Protein AF-A0A1H7RPN3-F1 (afdb_monomer_lite)

Structure (mmCIF, N/CA/C/O backbone):
data_AF-A0A1H7RPN3-F1
#
_entry.id   AF-A0A1H7RPN3-F1
#
loop_
_atom_site.group_PDB
_atom_site.id
_atom_site.type_symbol
_atom_site.label_atom_id
_atom_site.label_alt_id
_atom_site.label_comp_id
_atom_site.label_asym_id
_atom_site.label_entity_id
_atom_site.label_seq_id
_atom_site.pdbx_PDB_ins_code
_atom_site.Cartn_x
_atom_site.Cartn_y
_atom_site.Cartn_z
_atom_site.occupancy
_atom_site.B_iso_or_equiv
_atom_site.auth_seq_id
_atom_site.auth_comp_id
_atom_site.auth_asym_id
_atom_site.auth_atom_id
_atom_site.pdbx_PDB_model_num
ATOM 1 N N . MET A 1 1 ? 6.821 31.901 5.577 1.00 70.81 1 MET A N 1
ATOM 2 C CA . MET A 1 1 ? 6.496 30.656 6.306 1.00 70.81 1 MET A CA 1
ATOM 3 C C . MET A 1 1 ? 5.691 29.674 5.452 1.00 70.81 1 MET A C 1
ATOM 5 O O . MET A 1 1 ? 6.223 28.618 5.154 1.00 70.81 1 MET A O 1
ATOM 9 N N . ILE A 1 2 ? 4.483 30.016 4.977 1.00 81.56 2 ILE A N 1
ATOM 10 C CA . ILE A 1 2 ? 3.642 29.114 4.149 1.00 81.56 2 ILE A CA 1
ATOM 11 C C . ILE A 1 2 ? 4.362 28.635 2.877 1.00 81.56 2 ILE A C 1
ATOM 13 O O . ILE A 1 2 ? 4.420 27.440 2.615 1.00 81.56 2 ILE A O 1
ATOM 17 N N . ARG A 1 3 ? 4.991 29.551 2.131 1.00 78.88 3 ARG A N 1
ATOM 18 C CA . ARG A 1 3 ? 5.760 29.217 0.919 1.00 78.88 3 ARG A CA 1
ATOM 19 C C . ARG A 1 3 ? 6.898 28.225 1.188 1.00 78.88 3 ARG A C 1
ATOM 21 O O . ARG A 1 3 ? 7.050 27.267 0.451 1.00 78.88 3 ARG A O 1
ATOM 28 N N . THR A 1 4 ? 7.630 28.414 2.286 1.00 81.00 4 THR A N 1
ATOM 29 C CA . THR A 1 4 ? 8.713 27.517 2.721 1.00 81.00 4 THR A CA 1
ATOM 30 C C . THR A 1 4 ? 8.194 26.119 3.057 1.00 81.00 4 THR A C 1
ATOM 32 O O . THR A 1 4 ? 8.844 25.137 2.729 1.00 81.00 4 THR A O 1
ATOM 35 N N . ILE A 1 5 ? 7.016 26.023 3.681 1.00 80.88 5 ILE A N 1
ATOM 36 C CA . ILE A 1 5 ? 6.370 24.738 3.984 1.00 80.88 5 ILE A CA 1
ATOM 37 C C . ILE A 1 5 ? 5.941 24.037 2.691 1.00 80.88 5 ILE A C 1
ATOM 39 O O . ILE A 1 5 ? 6.189 22.846 2.543 1.00 80.88 5 ILE A O 1
ATOM 43 N N . ILE A 1 6 ? 5.342 24.765 1.745 1.00 83.38 6 ILE A N 1
ATOM 44 C CA . ILE A 1 6 ? 4.948 24.215 0.439 1.00 83.38 6 ILE A CA 1
ATOM 45 C C . ILE A 1 6 ? 6.180 23.732 -0.337 1.00 83.38 6 ILE A C 1
ATOM 47 O O . ILE A 1 6 ? 6.173 22.616 -0.849 1.00 83.38 6 ILE A O 1
ATOM 51 N N . ASP A 1 7 ? 7.254 24.526 -0.370 1.00 81.75 7 ASP A N 1
ATOM 52 C CA . ASP A 1 7 ? 8.511 24.146 -1.023 1.00 81.75 7 ASP A CA 1
ATOM 53 C C . ASP A 1 7 ? 9.141 22.904 -0.370 1.00 81.75 7 ASP A C 1
ATOM 55 O O . ASP A 1 7 ? 9.644 22.026 -1.070 1.00 81.75 7 ASP A O 1
ATOM 59 N N . LEU A 1 8 ? 9.060 22.786 0.960 1.00 81.44 8 LEU A N 1
ATOM 60 C CA . LEU A 1 8 ? 9.544 21.623 1.704 1.00 81.44 8 LEU A CA 1
ATOM 61 C C . LEU A 1 8 ? 8.707 20.364 1.426 1.00 81.44 8 LEU A C 1
ATOM 63 O O . LEU A 1 8 ? 9.262 19.284 1.238 1.00 81.44 8 LEU A O 1
ATOM 67 N N . ILE A 1 9 ? 7.377 20.490 1.367 1.00 82.19 9 ILE A N 1
ATOM 68 C CA . ILE A 1 9 ? 6.481 19.386 0.992 1.00 82.19 9 ILE A CA 1
ATOM 69 C C . ILE A 1 9 ? 6.770 18.940 -0.444 1.00 82.19 9 ILE A C 1
ATOM 71 O O . ILE A 1 9 ? 6.862 17.741 -0.695 1.00 82.19 9 ILE A O 1
ATOM 75 N N . GLY A 1 10 ? 6.958 19.890 -1.366 1.00 80.56 10 GLY A N 1
ATOM 76 C CA . GLY A 1 10 ? 7.322 19.608 -2.754 1.00 80.56 10 GLY A CA 1
ATOM 77 C C . GLY A 1 10 ? 8.627 18.819 -2.860 1.00 80.56 10 GLY A C 1
ATOM 78 O O . GLY A 1 10 ? 8.669 17.805 -3.550 1.00 80.56 10 GLY A O 1
ATOM 79 N N . PHE A 1 11 ? 9.650 19.219 -2.102 1.00 82.19 11 PHE A N 1
ATOM 80 C CA . PHE A 1 11 ? 10.923 18.502 -2.013 1.00 82.19 11 PHE A CA 1
ATOM 81 C C . PHE A 1 11 ? 10.768 17.070 -1.476 1.00 82.19 11 PHE A C 1
ATOM 83 O O . PHE A 1 11 ? 11.275 16.117 -2.062 1.00 82.19 11 PHE A O 1
ATOM 90 N N . PHE A 1 12 ? 10.033 16.873 -0.379 1.00 82.88 12 PHE A N 1
ATOM 91 C CA . PHE A 1 12 ? 9.822 15.519 0.139 1.00 82.88 12 PHE A CA 1
ATOM 92 C C . PHE A 1 12 ? 8.976 14.658 -0.798 1.00 82.88 12 PHE A C 1
ATOM 94 O O . PHE A 1 12 ? 9.204 13.454 -0.876 1.00 82.88 12 PHE A O 1
ATOM 101 N N . ASN A 1 13 ? 8.031 15.253 -1.529 1.00 82.38 13 ASN A N 1
ATOM 102 C CA . ASN A 1 13 ? 7.225 14.530 -2.507 1.00 82.38 13 ASN A CA 1
ATOM 103 C C . ASN A 1 13 ? 8.050 14.136 -3.742 1.00 82.38 13 ASN A C 1
ATOM 105 O O . ASN A 1 13 ? 7.823 13.061 -4.295 1.00 82.38 13 ASN A O 1
ATOM 109 N N . SER A 1 14 ? 9.028 14.961 -4.144 1.00 80.12 14 SER A N 1
ATOM 110 C CA . SER A 1 14 ? 9.961 14.619 -5.225 1.00 80.12 14 SER A CA 1
ATOM 111 C C . SER A 1 14 ? 10.931 13.501 -4.828 1.00 80.12 14 SER A C 1
ATOM 113 O O . SER A 1 14 ? 11.340 12.723 -5.691 1.00 80.12 14 SER A O 1
ATOM 115 N N . LEU A 1 15 ? 11.252 13.384 -3.533 1.00 82.50 15 LEU A N 1
ATOM 116 C CA . LEU A 1 15 ? 12.084 12.314 -2.984 1.00 82.50 15 LEU A CA 1
ATOM 117 C C . LEU A 1 15 ? 11.301 11.011 -2.745 1.00 82.50 15 LEU A C 1
ATOM 119 O O . LEU A 1 15 ? 11.723 9.949 -3.192 1.00 82.50 15 LEU A O 1
ATOM 123 N N . SER A 1 16 ? 10.171 11.077 -2.032 1.00 86.88 16 SER A N 1
ATOM 124 C CA . SER A 1 16 ? 9.312 9.927 -1.732 1.00 86.88 16 SER A CA 1
ATOM 125 C C . SER A 1 16 ? 7.869 10.346 -1.433 1.00 86.88 16 SER A C 1
ATOM 127 O O . SER A 1 16 ? 7.519 10.735 -0.313 1.00 86.88 16 SER A O 1
ATOM 129 N N . GLY A 1 17 ? 6.988 10.172 -2.422 1.00 88.69 17 GLY A N 1
ATOM 130 C CA . GLY A 1 17 ? 5.550 10.412 -2.253 1.00 88.69 17 GLY A CA 1
ATOM 131 C C . GLY A 1 17 ? 4.906 9.552 -1.156 1.00 88.69 17 GLY A C 1
ATOM 132 O O . GLY A 1 17 ? 3.964 9.990 -0.499 1.00 88.69 17 GLY A O 1
ATOM 133 N N . PHE A 1 18 ? 5.459 8.365 -0.883 1.00 92.06 18 PHE A N 1
ATOM 134 C CA . PHE A 1 18 ? 4.999 7.486 0.196 1.00 92.06 18 PHE A CA 1
ATOM 135 C C . PHE A 1 18 ? 5.135 8.141 1.578 1.00 92.06 18 PHE A C 1
ATOM 137 O O . PHE A 1 18 ? 4.191 8.109 2.370 1.00 92.06 18 PHE A O 1
ATOM 144 N N . LEU A 1 19 ? 6.282 8.761 1.877 1.00 90.62 19 LEU A N 1
ATOM 145 C CA . LEU A 1 19 ? 6.523 9.365 3.190 1.00 90.62 19 LEU A CA 1
ATOM 146 C C . LEU A 1 19 ? 5.602 10.568 3.429 1.00 90.62 19 LEU A C 1
ATOM 148 O O . LEU A 1 19 ? 5.009 10.699 4.504 1.00 90.62 19 LEU A O 1
ATOM 152 N N . VAL A 1 20 ? 5.439 11.408 2.403 1.00 91.62 20 VAL A N 1
ATOM 153 C CA . VAL A 1 20 ? 4.508 12.543 2.431 1.00 91.62 20 VAL A CA 1
ATOM 154 C C . VAL A 1 20 ? 3.079 12.056 2.657 1.00 91.62 20 VAL A C 1
ATOM 156 O O . VAL A 1 20 ? 2.375 12.592 3.514 1.00 91.62 20 VAL A O 1
ATOM 159 N N . ALA A 1 21 ? 2.668 10.991 1.967 1.00 93.88 21 ALA A N 1
ATOM 160 C CA . ALA A 1 21 ? 1.346 10.410 2.132 1.00 93.88 21 ALA A CA 1
ATOM 161 C C . ALA A 1 21 ? 1.130 9.823 3.538 1.00 93.88 21 ALA A C 1
ATOM 163 O O . ALA A 1 21 ? 0.083 10.059 4.139 1.00 93.88 21 ALA A O 1
ATOM 164 N N . VAL A 1 22 ? 2.112 9.121 4.121 1.00 95.12 22 VAL A N 1
ATOM 165 C CA . VAL A 1 22 ? 2.027 8.630 5.513 1.00 95.12 22 VAL A CA 1
ATOM 166 C C . VAL A 1 22 ? 1.815 9.787 6.484 1.00 95.12 22 VAL A C 1
ATOM 168 O O . VAL A 1 22 ? 0.952 9.699 7.361 1.00 95.12 22 VAL A O 1
ATOM 171 N N . PHE A 1 23 ? 2.569 10.874 6.327 1.00 93.50 23 PHE A N 1
ATOM 172 C CA . PHE A 1 23 ? 2.433 12.056 7.171 1.00 93.50 23 PHE A CA 1
ATOM 173 C C . PHE A 1 23 ? 1.047 12.702 7.025 1.00 93.50 23 PHE A C 1
ATOM 175 O O . PHE A 1 23 ? 0.345 12.898 8.021 1.00 93.50 23 PHE A O 1
ATOM 182 N N . PHE A 1 24 ? 0.619 12.949 5.785 1.00 94.44 24 PHE A N 1
ATOM 183 C CA . PHE A 1 24 ? -0.680 13.536 5.465 1.00 94.44 24 PHE A CA 1
ATOM 184 C C . PHE A 1 24 ? -1.846 12.706 6.024 1.00 94.44 24 PHE A C 1
ATOM 186 O O . PHE A 1 24 ? -2.663 13.214 6.799 1.00 94.44 24 PHE A O 1
ATOM 193 N N . TRP A 1 25 ? -1.894 11.406 5.714 1.00 95.50 25 TRP A N 1
ATOM 194 C CA . TRP A 1 25 ? -2.964 10.519 6.174 1.00 95.50 25 TRP A CA 1
ATOM 195 C C . TRP A 1 25 ? -2.946 10.314 7.690 1.00 95.50 25 TRP A C 1
ATOM 197 O O . TRP A 1 25 ? -4.009 10.152 8.293 1.00 95.50 25 TRP A O 1
ATOM 207 N N . SER A 1 26 ? -1.782 10.378 8.343 1.00 95.38 26 SER A N 1
ATOM 208 C 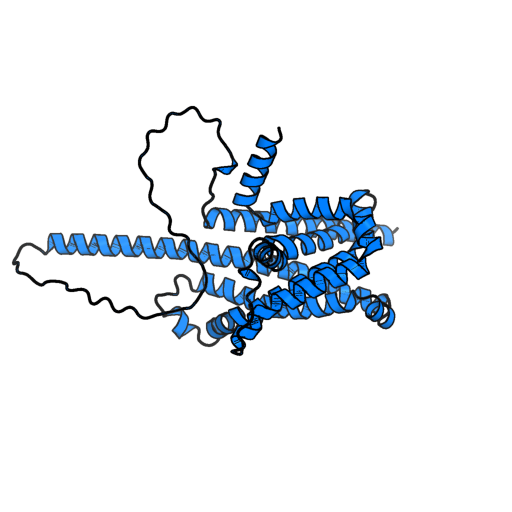CA . SER A 1 26 ? -1.702 10.329 9.809 1.00 95.38 26 SER A CA 1
ATOM 209 C C . SER A 1 26 ? -2.409 11.528 10.439 1.00 95.38 26 SER A C 1
ATOM 211 O O . SER A 1 26 ? -3.263 11.351 11.310 1.00 95.38 26 SER A O 1
ATOM 213 N N . ILE A 1 27 ? -2.114 12.745 9.969 1.00 95.88 27 ILE A N 1
ATOM 214 C CA . ILE A 1 27 ? -2.769 13.967 10.458 1.00 95.88 27 ILE A CA 1
ATOM 215 C C . ILE A 1 27 ? -4.274 13.899 10.204 1.00 95.88 27 ILE A C 1
ATOM 217 O O . ILE A 1 27 ? -5.066 14.144 11.121 1.00 95.88 27 ILE A O 1
ATOM 221 N N . LEU A 1 28 ? -4.673 13.524 8.987 1.00 96.06 28 LEU A N 1
ATOM 222 C CA . LEU A 1 28 ? -6.078 13.466 8.601 1.00 96.06 28 LEU A CA 1
ATOM 223 C C . LEU A 1 28 ? -6.853 12.462 9.467 1.00 96.06 28 LEU A C 1
ATOM 225 O O . LEU A 1 28 ? -7.873 12.803 10.067 1.00 96.06 28 LEU A O 1
ATOM 229 N N . THR A 1 29 ? -6.349 11.235 9.609 1.00 96.19 29 THR A N 1
ATOM 230 C CA . THR A 1 29 ? -7.029 10.185 10.383 1.00 96.19 29 THR A CA 1
ATOM 231 C C . THR A 1 29 ? -7.084 10.490 11.880 1.00 96.19 29 THR A C 1
ATOM 233 O O . THR A 1 29 ? -8.102 10.207 12.511 1.00 96.19 29 THR A O 1
ATOM 236 N N . ILE A 1 30 ? -6.052 11.117 12.459 1.00 96.19 30 ILE A N 1
ATOM 237 C CA . ILE A 1 30 ? -6.069 11.567 13.862 1.00 96.19 30 ILE A CA 1
ATOM 238 C C . ILE A 1 30 ? -7.110 12.673 14.068 1.00 96.19 30 ILE A C 1
ATOM 240 O O . ILE A 1 30 ? -7.873 12.632 15.041 1.00 96.19 30 ILE A O 1
ATOM 244 N N . THR A 1 31 ? -7.146 13.653 13.163 1.00 96.38 31 THR A N 1
ATOM 245 C CA . THR A 1 31 ? -8.043 14.817 13.240 1.00 96.38 31 THR A CA 1
ATOM 246 C C . THR A 1 31 ? -9.500 14.386 13.122 1.00 96.38 31 THR A C 1
ATOM 248 O O . THR A 1 31 ? -10.330 14.731 13.965 1.00 96.38 31 THR A O 1
ATOM 251 N N . PHE A 1 32 ? -9.802 13.538 12.139 1.00 96.06 32 PHE A N 1
ATOM 252 C CA . PHE A 1 32 ? -11.162 13.098 11.845 1.00 96.06 32 PHE A CA 1
ATOM 253 C C . PHE A 1 32 ? -11.575 11.810 12.567 1.00 96.06 32 PHE A C 1
ATOM 255 O O . PHE A 1 32 ? -12.661 11.298 12.306 1.00 96.06 32 PHE A O 1
ATOM 262 N N . ALA A 1 33 ? -10.790 11.302 13.525 1.00 96.12 33 ALA A N 1
ATOM 263 C CA . ALA A 1 33 ? -11.047 10.006 14.161 1.00 96.12 33 ALA A CA 1
ATOM 264 C C . ALA A 1 33 ? -12.466 9.857 14.739 1.00 96.12 33 ALA A C 1
ATOM 266 O O . ALA A 1 33 ? -13.132 8.842 14.531 1.00 96.12 33 ALA A O 1
ATOM 267 N N . LYS A 1 34 ? -12.973 10.887 15.428 1.00 95.38 34 LYS A N 1
ATOM 268 C CA . LYS A 1 34 ? -14.342 10.873 15.972 1.00 95.38 34 LYS A CA 1
ATOM 269 C C . LYS A 1 34 ? -15.398 10.816 14.861 1.00 95.38 34 LYS A C 1
ATOM 271 O O . LYS A 1 34 ? -16.355 10.052 14.974 1.00 95.38 34 LYS A O 1
ATOM 276 N N . SER A 1 35 ? -15.204 11.589 13.791 1.00 95.94 35 SER A N 1
ATOM 277 C CA . SER A 1 35 ? -16.112 11.629 12.639 1.00 95.94 35 SER A CA 1
ATOM 278 C C . SER A 1 35 ? -16.120 10.295 11.890 1.00 95.94 35 SER A C 1
ATOM 280 O O . SER A 1 35 ? -17.186 9.719 11.679 1.00 95.94 35 SER A O 1
ATOM 282 N N . ILE A 1 36 ? -14.934 9.736 11.614 1.00 96.06 36 ILE A N 1
ATOM 283 C CA . ILE A 1 36 ? -14.768 8.416 10.987 1.00 96.06 36 ILE A CA 1
ATOM 284 C C . ILE A 1 36 ? -15.530 7.355 11.776 1.00 96.06 36 ILE A C 1
ATOM 286 O O . ILE A 1 36 ? -16.260 6.554 11.195 1.00 96.06 36 ILE A O 1
ATOM 290 N N . LYS A 1 37 ? -15.417 7.369 13.111 1.00 96.38 37 LYS A N 1
ATOM 291 C CA . LYS A 1 37 ? -16.131 6.411 13.957 1.00 96.38 37 LYS A CA 1
ATOM 292 C C . LYS A 1 37 ? -17.647 6.577 13.873 1.00 96.38 37 LYS A C 1
ATOM 294 O O . LYS A 1 37 ? -18.359 5.585 13.727 1.00 96.38 37 LYS A O 1
ATOM 299 N N . LYS A 1 38 ? -18.134 7.816 13.980 1.00 96.75 38 LYS A N 1
ATOM 300 C CA . LYS A 1 38 ? -19.567 8.142 13.983 1.00 96.75 38 LYS A CA 1
ATOM 301 C C . LYS A 1 38 ? -20.233 7.805 12.645 1.00 96.75 38 LYS A C 1
ATOM 303 O O . LYS A 1 38 ? -21.339 7.273 12.632 1.00 96.75 38 LYS A O 1
ATOM 308 N N . HIS A 1 39 ? -19.543 8.056 11.534 1.00 96.38 39 HIS A N 1
ATOM 309 C CA . HIS A 1 39 ? -20.079 7.933 10.175 1.00 96.38 39 HIS A CA 1
ATOM 310 C C . HIS A 1 39 ? -19.494 6.748 9.387 1.00 96.38 39 HIS A C 1
ATOM 312 O O . HIS A 1 39 ? -19.565 6.721 8.162 1.00 96.38 39 HIS A O 1
ATOM 318 N N . ALA A 1 40 ? -18.961 5.726 10.068 1.00 95.75 40 ALA A N 1
ATOM 319 C CA . ALA A 1 40 ? -18.260 4.608 9.429 1.00 95.75 40 ALA A CA 1
ATOM 320 C C . ALA A 1 40 ? -19.076 3.905 8.328 1.00 95.75 40 ALA A C 1
ATOM 322 O O . ALA A 1 40 ? -18.547 3.626 7.260 1.00 95.75 40 ALA A O 1
ATOM 323 N N . ARG A 1 41 ? -20.378 3.662 8.548 1.00 95.38 41 ARG A N 1
ATOM 324 C CA . ARG A 1 41 ? -21.254 3.022 7.542 1.00 95.38 41 ARG A CA 1
ATOM 325 C C . ARG A 1 41 ? -21.375 3.840 6.256 1.00 95.38 41 ARG A C 1
ATOM 327 O O . ARG A 1 41 ? -21.382 3.259 5.178 1.00 95.38 41 ARG A O 1
ATOM 334 N N . PHE A 1 42 ? -21.463 5.163 6.386 1.00 96.56 42 PHE A N 1
ATOM 335 C CA . PHE A 1 42 ? -21.499 6.069 5.243 1.00 96.56 42 PHE A CA 1
ATOM 336 C C . PHE A 1 42 ? -20.161 6.046 4.498 1.00 96.56 42 PHE A C 1
ATOM 338 O O . PHE A 1 42 ? -20.142 5.869 3.286 1.00 96.56 42 PHE A O 1
ATOM 345 N N . LEU A 1 43 ? -19.039 6.099 5.225 1.00 96.62 43 LEU A N 1
ATOM 346 C CA . LEU A 1 43 ? -17.707 6.002 4.622 1.00 96.62 43 LEU A CA 1
ATOM 347 C C . LEU A 1 43 ? -17.493 4.669 3.895 1.00 96.62 43 LEU A C 1
ATOM 349 O O . LEU A 1 43 ? -16.929 4.662 2.809 1.00 96.62 43 LEU A O 1
ATOM 353 N N . TYR A 1 44 ? -17.973 3.547 4.438 1.00 97.25 44 TYR A N 1
ATOM 354 C CA . TYR A 1 44 ? -17.892 2.257 3.744 1.00 97.25 44 TYR A CA 1
ATOM 355 C C . TYR A 1 44 ? -18.646 2.268 2.415 1.00 97.25 44 TYR A C 1
ATOM 357 O O . TYR A 1 44 ? -18.161 1.697 1.448 1.00 97.25 44 TYR A O 1
ATOM 365 N N . TRP A 1 45 ? -19.803 2.930 2.360 1.00 96.62 45 TRP A N 1
ATOM 366 C CA . TRP A 1 45 ? -20.551 3.100 1.118 1.00 96.62 45 TRP A CA 1
ATOM 367 C C . TRP A 1 45 ? -19.804 3.979 0.118 1.00 96.62 45 TRP A C 1
ATOM 369 O O . TRP A 1 45 ? -19.629 3.563 -1.021 1.00 96.62 45 TRP A O 1
ATOM 379 N N . VAL A 1 46 ? -19.306 5.144 0.544 1.00 95.56 46 VAL A N 1
ATOM 380 C CA . VAL A 1 46 ? -18.550 6.062 -0.326 1.00 95.56 46 VAL A CA 1
ATOM 381 C C . VAL A 1 46 ? -17.322 5.368 -0.916 1.00 95.56 46 VAL A C 1
ATOM 383 O O . VAL A 1 46 ? -17.180 5.290 -2.133 1.00 95.56 46 VAL A O 1
ATOM 386 N N . PHE A 1 47 ? -16.467 4.792 -0.067 1.00 96.44 47 PHE A N 1
ATOM 387 C CA . PHE A 1 47 ? -15.261 4.103 -0.522 1.00 96.44 47 PHE A CA 1
ATOM 388 C C . PHE A 1 47 ? -15.573 2.816 -1.293 1.00 96.44 47 PHE A C 1
ATOM 390 O O . PHE A 1 47 ? -14.843 2.477 -2.218 1.00 96.44 47 PHE A O 1
ATOM 397 N N . GLY A 1 48 ? -16.661 2.118 -0.958 1.00 96.56 48 GLY A N 1
ATOM 398 C CA . GLY A 1 48 ? -17.122 0.945 -1.697 1.00 96.56 48 GLY A CA 1
ATOM 399 C C . GLY A 1 48 ? -17.592 1.278 -3.111 1.00 96.56 48 GLY A C 1
ATOM 400 O O . GLY A 1 48 ? -17.206 0.587 -4.050 1.00 96.56 48 GLY A O 1
ATOM 401 N N . VAL A 1 49 ? -18.355 2.363 -3.281 1.00 94.69 49 VAL A N 1
ATOM 402 C CA . VAL A 1 49 ? -18.767 2.866 -4.601 1.00 94.69 49 VAL A CA 1
ATOM 403 C C . VAL A 1 49 ? -17.554 3.330 -5.395 1.00 94.69 49 VAL A C 1
ATOM 405 O O . VAL A 1 49 ? -17.419 2.940 -6.550 1.00 94.69 49 VAL A O 1
ATOM 408 N N . MET A 1 50 ? -16.633 4.082 -4.778 1.00 93.19 50 MET A N 1
ATOM 409 C CA . MET A 1 50 ? -15.368 4.451 -5.425 1.00 93.19 50 MET A CA 1
ATOM 410 C C . MET A 1 50 ? -14.600 3.206 -5.886 1.00 93.19 50 MET A C 1
ATOM 412 O O . MET A 1 50 ? -14.223 3.127 -7.049 1.00 93.19 50 MET A O 1
ATOM 416 N N . GLY A 1 51 ? -14.449 2.196 -5.025 1.00 93.50 51 GLY A N 1
ATOM 417 C CA . GLY A 1 51 ? -13.801 0.928 -5.368 1.00 93.50 51 GLY A CA 1
ATOM 418 C C . GLY A 1 51 ? -14.473 0.184 -6.519 1.00 93.50 51 GLY A C 1
ATOM 419 O O . GLY A 1 51 ? -13.780 -0.273 -7.425 1.00 93.50 51 GLY A O 1
ATOM 420 N N . GLY A 1 52 ? -15.805 0.106 -6.526 1.00 92.31 52 GLY A N 1
ATOM 421 C CA . GLY A 1 52 ? -16.570 -0.513 -7.611 1.00 92.31 52 GLY A CA 1
ATOM 422 C C . GLY A 1 52 ? -16.429 0.240 -8.934 1.00 92.31 52 GLY A C 1
ATOM 423 O O . GLY A 1 52 ? -16.126 -0.360 -9.960 1.00 92.31 52 GLY A O 1
ATOM 424 N N . LEU A 1 53 ? -16.559 1.567 -8.911 1.00 90.31 53 LEU A N 1
ATOM 425 C CA . LEU A 1 53 ? -16.383 2.414 -10.091 1.00 90.31 53 LEU A CA 1
ATOM 426 C C . LEU A 1 53 ? -14.943 2.352 -10.634 1.00 90.31 53 LEU A C 1
ATOM 428 O O . LEU A 1 53 ? -14.742 2.325 -11.846 1.00 90.31 53 LEU A O 1
ATOM 432 N N . SER A 1 54 ? -13.931 2.232 -9.763 1.00 89.31 54 SER A N 1
ATOM 433 C CA . SER A 1 54 ? -12.533 2.040 -10.173 1.00 89.31 54 SER A CA 1
ATOM 434 C C . SER A 1 54 ? -12.288 0.750 -10.964 1.00 89.31 54 SER A C 1
ATOM 436 O O . SER A 1 54 ? -11.237 0.648 -11.606 1.00 89.31 54 SER A O 1
ATOM 438 N N . LEU A 1 55 ? -13.196 -0.231 -10.897 1.00 88.62 55 LEU A N 1
ATOM 439 C CA . LEU A 1 55 ? -13.110 -1.497 -11.628 1.00 88.62 55 LEU A CA 1
ATOM 440 C C . LEU A 1 55 ? -13.701 -1.425 -13.036 1.00 88.62 55 LEU A C 1
ATOM 442 O O . LEU A 1 55 ? -13.330 -2.250 -13.861 1.00 88.62 55 LEU A O 1
ATOM 446 N N . LEU A 1 56 ? -14.564 -0.453 -13.343 1.00 87.06 56 LEU A N 1
ATOM 447 C CA . LEU A 1 56 ? -15.230 -0.376 -14.649 1.00 87.06 56 LEU A CA 1
ATOM 448 C C . LEU A 1 56 ? -14.267 -0.398 -15.851 1.00 87.06 56 LEU A C 1
ATOM 450 O O . LEU A 1 56 ? -14.569 -1.116 -16.801 1.00 87.06 56 LEU A O 1
ATOM 454 N N . PRO A 1 57 ? -13.084 0.257 -15.821 1.00 84.00 57 PRO A N 1
ATOM 455 C CA . PRO A 1 57 ? -12.142 0.191 -16.941 1.00 84.00 57 PRO A CA 1
ATOM 456 C C . PRO A 1 57 ? -11.606 -1.217 -17.251 1.00 84.00 57 PRO A C 1
ATOM 458 O O . PRO A 1 57 ? -11.090 -1.437 -18.340 1.00 84.00 57 PRO A O 1
ATOM 461 N N . ILE A 1 58 ? -11.705 -2.177 -16.319 1.00 84.94 58 ILE A N 1
ATOM 462 C CA . ILE A 1 58 ? -11.318 -3.579 -16.566 1.00 84.94 58 ILE A CA 1
ATOM 463 C C . ILE A 1 58 ? -12.273 -4.248 -17.562 1.00 84.94 58 ILE A C 1
ATOM 465 O O . ILE A 1 58 ? -11.859 -5.158 -18.272 1.00 84.94 58 ILE A O 1
ATOM 469 N N . LEU A 1 59 ? -13.526 -3.796 -17.660 1.00 84.81 59 LEU A N 1
ATOM 470 C CA . LEU A 1 59 ? -14.505 -4.380 -18.580 1.00 84.81 59 LEU A CA 1
ATOM 471 C C . LEU A 1 59 ? -14.111 -4.204 -20.055 1.00 84.81 59 LEU A C 1
ATOM 473 O O . LEU A 1 59 ? -14.467 -5.049 -20.874 1.00 84.81 59 LEU A O 1
ATOM 477 N N . ASN A 1 60 ? -13.275 -3.206 -20.364 1.00 84.69 60 ASN A N 1
ATOM 478 C CA . ASN A 1 60 ? -12.696 -3.016 -21.697 1.00 84.69 60 ASN A CA 1
ATOM 479 C C . ASN A 1 60 ? -11.867 -4.235 -22.153 1.00 84.69 60 ASN A C 1
ATOM 481 O O . ASN A 1 60 ? -11.779 -4.499 -23.347 1.00 84.69 60 ASN A O 1
ATOM 485 N N . ILE A 1 61 ? -11.294 -5.017 -21.224 1.00 83.62 61 ILE A N 1
ATOM 486 C CA . ILE A 1 61 ? -10.578 -6.269 -21.548 1.00 83.62 61 ILE A CA 1
ATOM 487 C C . ILE A 1 61 ? -11.527 -7.296 -22.184 1.00 83.62 61 ILE A C 1
ATOM 489 O O . ILE A 1 61 ? -11.107 -8.100 -23.010 1.00 83.62 61 ILE A O 1
ATOM 493 N N . PHE A 1 62 ? -12.809 -7.257 -21.823 1.00 83.88 62 PHE A N 1
ATOM 494 C CA . PHE A 1 62 ? -13.845 -8.151 -22.339 1.00 83.88 62 PHE A CA 1
ATOM 495 C C . PHE A 1 62 ? -14.596 -7.560 -23.545 1.00 83.88 62 PHE A C 1
ATOM 497 O O . PHE A 1 62 ? -15.648 -8.073 -23.912 1.00 83.88 62 PHE A O 1
ATOM 504 N N . GLY A 1 63 ? -14.081 -6.482 -24.150 1.00 83.19 63 GLY A N 1
ATOM 505 C CA . GLY A 1 63 ? -14.693 -5.836 -25.316 1.00 83.19 63 GLY A CA 1
ATOM 506 C C . GLY A 1 63 ? -15.928 -4.985 -25.003 1.00 83.19 63 GLY A C 1
ATOM 507 O O . GLY A 1 63 ? -16.700 -4.686 -25.907 1.00 83.19 63 GLY A O 1
ATOM 508 N N . ILE A 1 64 ? -16.141 -4.610 -23.737 1.00 84.69 64 ILE A N 1
ATOM 509 C CA . ILE A 1 64 ? -17.225 -3.706 -23.334 1.00 84.69 64 ILE A CA 1
ATOM 510 C C . ILE A 1 64 ? -16.645 -2.300 -23.195 1.00 84.69 64 ILE A C 1
ATOM 512 O O . ILE A 1 64 ? -15.950 -2.031 -22.217 1.00 84.69 64 ILE A O 1
ATOM 516 N N . ASP A 1 65 ? -16.949 -1.414 -24.145 1.00 77.62 65 ASP A N 1
ATOM 517 C CA . ASP A 1 65 ? -16.501 -0.019 -24.118 1.00 77.62 65 ASP A CA 1
ATOM 518 C C . ASP A 1 65 ? -17.198 0.760 -22.997 1.00 77.62 65 ASP A C 1
ATOM 520 O O . ASP A 1 65 ? -18.363 1.149 -23.095 1.00 77.62 65 ASP A O 1
ATOM 524 N N . MET A 1 66 ? -16.469 1.000 -21.907 1.00 72.25 66 MET A N 1
ATOM 525 C CA . MET A 1 66 ? -16.961 1.772 -20.768 1.00 72.25 66 MET A CA 1
ATOM 526 C C . MET A 1 66 ? -16.398 3.191 -20.766 1.00 72.25 66 MET A C 1
ATOM 528 O O . MET A 1 66 ? -15.248 3.432 -21.144 1.00 72.25 66 MET A O 1
ATOM 532 N N . VAL A 1 67 ? -17.180 4.138 -20.229 1.00 70.19 67 VAL A N 1
ATOM 533 C CA . VAL A 1 67 ? -16.676 5.479 -19.907 1.00 70.19 67 VAL A CA 1
ATOM 534 C C . VAL A 1 67 ? -15.493 5.327 -18.961 1.00 70.19 67 VAL A C 1
ATOM 536 O O . VAL A 1 67 ? -15.621 4.868 -17.823 1.00 70.19 67 VAL A O 1
ATOM 539 N N . ASN A 1 68 ? -14.318 5.713 -19.439 1.00 71.19 68 ASN A N 1
ATOM 540 C CA . ASN A 1 68 ? -13.107 5.587 -18.663 1.00 71.19 68 ASN A CA 1
ATOM 541 C C . ASN A 1 68 ? -13.019 6.784 -17.708 1.00 71.19 68 ASN A C 1
ATOM 543 O O . ASN A 1 68 ? -12.517 7.851 -18.056 1.00 71.19 68 ASN A O 1
ATOM 547 N N . ILE A 1 69 ? -13.555 6.593 -16.497 1.00 72.25 69 ILE A N 1
ATOM 548 C CA . ILE A 1 69 ? -13.655 7.598 -15.418 1.00 72.25 69 ILE A CA 1
ATOM 549 C C . ILE A 1 69 ? -12.293 8.253 -15.121 1.00 72.25 69 ILE A C 1
ATOM 551 O O . ILE A 1 69 ? -12.237 9.391 -14.670 1.00 72.25 69 ILE A O 1
ATOM 555 N N . ILE A 1 70 ? -11.198 7.556 -15.438 1.00 69.94 70 ILE A N 1
ATOM 556 C CA . ILE A 1 70 ? -9.812 8.021 -15.316 1.00 69.94 70 ILE A CA 1
ATOM 557 C C . ILE A 1 70 ? -9.537 9.272 -16.174 1.00 69.94 70 ILE A C 1
ATOM 559 O O . ILE A 1 70 ? -8.696 10.078 -15.796 1.00 69.94 70 ILE A O 1
ATOM 563 N N . TYR A 1 71 ? -10.243 9.472 -17.293 1.00 74.31 71 TYR A N 1
ATOM 564 C CA . TYR A 1 71 ? -10.056 10.644 -18.162 1.00 74.31 71 TYR A CA 1
ATOM 565 C C . TYR A 1 71 ? -10.941 11.840 -17.800 1.00 74.31 71 TYR A C 1
ATOM 567 O O . TYR A 1 71 ? -10.843 12.886 -18.441 1.00 74.31 71 TYR A O 1
ATOM 575 N N . LEU A 1 72 ? -11.805 11.720 -16.788 1.00 79.56 72 LEU A N 1
ATOM 576 C CA . LEU A 1 72 ? -12.567 12.868 -16.310 1.00 79.56 72 LEU A CA 1
ATOM 577 C C . LEU A 1 72 ? -11.639 13.808 -15.524 1.00 79.56 72 LEU A C 1
ATOM 579 O O . LEU A 1 72 ? -10.923 13.340 -14.636 1.00 79.56 72 LEU A O 1
ATOM 583 N N . PRO A 1 73 ? -11.657 15.126 -15.789 1.00 78.38 73 PRO A N 1
ATOM 584 C CA . PRO A 1 73 ? -10.819 16.069 -15.058 1.00 78.38 73 PRO A CA 1
ATOM 585 C C . PRO A 1 73 ? -11.186 16.059 -13.570 1.00 78.38 73 PRO A C 1
ATOM 587 O O . PRO A 1 73 ? -12.370 16.022 -13.229 1.00 78.38 73 PRO A O 1
ATOM 590 N N . ILE A 1 74 ? -10.177 16.107 -12.691 1.00 83.12 74 ILE A N 1
ATOM 591 C CA . ILE A 1 74 ? -10.285 16.061 -11.217 1.00 83.12 74 ILE A CA 1
ATOM 592 C C . ILE A 1 74 ? -10.773 14.704 -10.689 1.00 83.12 74 ILE A C 1
ATOM 594 O O . ILE A 1 74 ? -10.136 14.103 -9.826 1.00 83.12 74 ILE A O 1
ATOM 598 N N . LEU A 1 75 ? -11.902 14.199 -11.192 1.00 81.62 75 LEU A N 1
ATOM 599 C CA . LEU A 1 75 ? -12.478 12.937 -10.741 1.00 81.62 75 LEU A CA 1
ATOM 600 C C . LEU A 1 75 ? -11.578 11.750 -11.106 1.00 81.62 75 LEU A C 1
ATOM 602 O O . LEU A 1 75 ? -11.382 10.864 -10.280 1.00 81.62 75 LEU A O 1
ATOM 606 N N . GLY A 1 76 ? -10.979 11.756 -12.296 1.00 81.88 76 GLY A N 1
ATOM 607 C CA . GLY A 1 76 ? -10.005 10.752 -12.710 1.00 81.88 76 GLY A CA 1
ATOM 608 C C . GLY A 1 76 ? -8.800 10.698 -11.776 1.00 81.88 76 GLY A C 1
ATOM 609 O O . GLY A 1 76 ? -8.454 9.619 -11.297 1.00 81.88 76 GLY A O 1
ATOM 610 N N . ASP A 1 77 ? -8.241 11.857 -11.424 1.00 82.38 77 ASP A N 1
ATOM 611 C CA . ASP A 1 77 ? -7.091 11.966 -10.517 1.00 82.38 77 ASP A CA 1
ATOM 612 C C . ASP A 1 77 ? -7.408 11.404 -9.126 1.00 82.38 77 ASP A C 1
ATOM 614 O O . ASP A 1 77 ? -6.643 10.600 -8.596 1.00 82.38 77 ASP A O 1
ATOM 618 N N . ILE A 1 78 ? -8.589 11.715 -8.577 1.00 86.00 78 ILE A N 1
ATOM 619 C CA . ILE A 1 78 ? -9.054 11.155 -7.296 1.00 86.00 78 ILE A CA 1
ATOM 620 C C . ILE A 1 78 ? -9.093 9.621 -7.351 1.00 86.00 78 ILE A C 1
ATOM 622 O O . ILE A 1 78 ? -8.678 8.945 -6.409 1.00 86.00 78 ILE A O 1
ATOM 626 N N . PHE A 1 79 ? -9.596 9.051 -8.446 1.00 86.50 79 PHE A N 1
ATOM 627 C CA . PHE A 1 79 ? -9.701 7.602 -8.622 1.00 86.50 79 PHE A CA 1
ATOM 628 C C . PHE A 1 79 ? -8.341 6.929 -8.841 1.00 86.50 79 PHE A C 1
ATOM 630 O O . PHE A 1 79 ? -8.108 5.818 -8.343 1.00 86.50 79 PHE A O 1
ATOM 637 N N . ILE A 1 80 ? -7.437 7.593 -9.565 1.00 84.19 80 ILE A N 1
ATOM 638 C CA . ILE A 1 80 ? -6.049 7.159 -9.715 1.00 84.19 80 ILE A CA 1
ATOM 639 C C . ILE A 1 80 ? -5.405 7.127 -8.333 1.00 84.19 80 ILE A C 1
ATOM 641 O O . ILE A 1 80 ? -4.991 6.054 -7.908 1.00 84.19 80 ILE A O 1
ATOM 645 N N . GLU A 1 81 ? -5.393 8.242 -7.602 1.00 85.62 81 GLU A N 1
ATOM 646 C CA . GLU A 1 81 ? -4.782 8.343 -6.272 1.00 85.62 81 GLU A CA 1
ATOM 647 C C . GLU A 1 81 ? -5.366 7.331 -5.283 1.00 85.62 81 GLU A C 1
ATOM 649 O O . GLU A 1 81 ? -4.620 6.670 -4.557 1.00 85.62 81 GLU A O 1
ATOM 654 N N . PHE A 1 82 ? -6.689 7.145 -5.302 1.00 89.62 82 PHE A N 1
ATOM 655 C CA . PHE A 1 82 ? -7.385 6.166 -4.470 1.00 89.62 82 PHE A CA 1
ATOM 656 C C . PHE A 1 82 ? -6.895 4.730 -4.714 1.00 89.62 82 PHE A C 1
ATOM 658 O O . PHE A 1 82 ? -6.716 3.971 -3.761 1.00 89.62 82 PHE A O 1
ATOM 665 N N . THR A 1 83 ? -6.645 4.352 -5.972 1.00 89.75 83 THR A N 1
ATOM 666 C CA . THR A 1 83 ? -6.157 3.005 -6.335 1.00 89.75 83 THR A CA 1
ATOM 667 C C . THR A 1 83 ? -4.634 2.901 -6.449 1.00 89.75 83 THR A C 1
ATOM 669 O O . THR A 1 83 ? -4.091 1.805 -6.646 1.00 89.75 83 THR A O 1
ATOM 672 N N . TYR A 1 84 ? -3.922 4.016 -6.283 1.00 88.38 84 TYR A N 1
ATOM 673 C CA . TYR A 1 84 ? -2.471 4.059 -6.333 1.00 88.38 84 TYR A CA 1
ATOM 674 C C . TYR A 1 84 ? -1.876 3.630 -4.994 1.00 88.38 84 TYR A C 1
ATOM 676 O O . TYR A 1 84 ? -2.114 4.240 -3.945 1.00 88.38 84 TYR A O 1
ATOM 684 N N . ALA A 1 85 ? -1.070 2.564 -5.027 1.00 88.50 85 ALA A N 1
ATOM 685 C CA . ALA A 1 85 ? -0.553 1.951 -3.809 1.00 88.50 85 ALA A CA 1
ATOM 686 C C . ALA A 1 85 ? 0.259 2.934 -2.956 1.00 88.50 85 ALA A C 1
ATOM 688 O O . ALA A 1 85 ? 0.080 2.977 -1.741 1.00 88.50 85 ALA A O 1
ATOM 689 N N . THR A 1 86 ? 1.087 3.758 -3.599 1.00 89.06 86 THR A N 1
ATOM 690 C CA . THR A 1 86 ? 2.020 4.683 -2.945 1.00 89.06 86 THR A CA 1
ATOM 691 C C . THR A 1 86 ? 1.328 5.803 -2.164 1.00 89.06 86 THR A C 1
ATOM 693 O O . THR A 1 86 ? 1.847 6.210 -1.128 1.00 89.06 86 THR A O 1
ATOM 696 N N . TYR A 1 87 ? 0.164 6.288 -2.617 1.00 90.94 87 TYR A N 1
ATOM 697 C CA . TYR A 1 87 ? -0.469 7.491 -2.054 1.00 90.94 87 TYR A CA 1
ATOM 698 C C . TYR A 1 87 ? -1.600 7.205 -1.067 1.00 90.94 87 TYR A C 1
ATOM 700 O O . TYR A 1 87 ? -1.760 7.952 -0.103 1.00 90.94 87 TYR A O 1
ATOM 708 N N . PHE A 1 88 ? -2.372 6.133 -1.258 1.00 94.31 88 PHE A N 1
ATOM 709 C CA . PHE A 1 88 ? -3.502 5.826 -0.374 1.00 94.31 88 PHE A CA 1
ATOM 710 C C . PHE A 1 88 ? -3.322 4.504 0.372 1.00 94.31 88 PHE A C 1
ATOM 712 O O . PHE A 1 88 ? -3.288 4.471 1.605 1.00 94.31 88 PHE A O 1
ATOM 719 N N . ILE A 1 89 ? -3.171 3.405 -0.368 1.00 96.25 89 ILE A N 1
ATOM 720 C CA . ILE A 1 89 ? -3.249 2.046 0.185 1.00 96.25 89 ILE A CA 1
ATOM 721 C C . ILE A 1 89 ? -2.107 1.768 1.167 1.00 96.25 89 ILE A C 1
ATOM 723 O O . ILE A 1 89 ? -2.346 1.426 2.327 1.00 96.25 89 ILE A O 1
ATOM 727 N N . HIS A 1 90 ? -0.860 1.899 0.715 1.00 95.50 90 HIS A N 1
ATOM 728 C CA . HIS A 1 90 ? 0.320 1.543 1.499 1.00 95.50 90 HIS A CA 1
ATOM 729 C C . HIS A 1 90 ? 0.489 2.450 2.728 1.00 95.50 90 HIS A C 1
ATOM 731 O O . HIS A 1 90 ? 0.635 1.902 3.827 1.00 95.50 90 HIS A O 1
ATOM 737 N N . PRO A 1 91 ? 0.352 3.790 2.626 1.00 96.44 91 PRO A N 1
ATOM 738 C CA . PRO A 1 91 ? 0.360 4.671 3.792 1.00 96.44 91 PRO A CA 1
ATOM 739 C C . PRO A 1 91 ? -0.682 4.299 4.846 1.00 96.44 91 PRO A C 1
ATOM 741 O O . PRO A 1 91 ? -0.364 4.203 6.033 1.00 96.44 91 PRO A O 1
ATOM 744 N N . MET A 1 92 ? -1.919 4.020 4.430 1.00 96.81 92 MET A N 1
ATOM 745 C CA . MET A 1 92 ? -2.977 3.649 5.363 1.00 96.81 92 MET A CA 1
ATOM 746 C C . MET A 1 92 ? -2.719 2.290 6.031 1.00 96.81 92 MET A C 1
ATOM 748 O O . MET A 1 92 ? -2.921 2.156 7.241 1.00 96.81 92 MET A O 1
ATOM 752 N N . LEU A 1 93 ? -2.221 1.289 5.292 1.00 96.75 93 LEU A N 1
ATOM 753 C CA . LEU A 1 93 ? -1.810 0.001 5.869 1.00 96.75 93 LEU A CA 1
ATOM 754 C C . LEU A 1 93 ? -0.689 0.176 6.902 1.00 96.75 93 LEU A C 1
ATOM 756 O O . LEU A 1 93 ? -0.737 -0.448 7.966 1.00 96.75 93 LEU A O 1
ATOM 760 N N . VAL A 1 94 ? 0.278 1.058 6.631 1.00 97.12 94 VAL A N 1
ATOM 761 C CA . VAL A 1 94 ? 1.367 1.398 7.558 1.00 97.12 94 VAL A CA 1
ATOM 762 C C . VAL A 1 94 ? 0.822 2.080 8.812 1.00 97.12 94 VAL A C 1
ATOM 764 O O . VAL A 1 94 ? 1.172 1.676 9.920 1.00 97.12 94 VAL A O 1
ATOM 767 N N . ILE A 1 95 ? -0.110 3.026 8.688 1.00 96.75 95 ILE A N 1
ATOM 768 C CA . ILE A 1 95 ? -0.774 3.643 9.848 1.00 96.75 95 ILE A CA 1
ATOM 769 C C . ILE A 1 95 ? -1.470 2.566 10.703 1.00 96.75 95 ILE A C 1
ATOM 771 O O . ILE A 1 95 ? -1.207 2.458 11.904 1.00 96.75 95 ILE A O 1
ATOM 775 N N . ILE A 1 96 ? -2.281 1.691 10.093 1.00 96.38 96 ILE A N 1
ATOM 776 C CA . ILE A 1 96 ? -2.996 0.593 10.781 1.00 96.38 96 ILE A CA 1
ATOM 777 C C . ILE A 1 96 ? -2.030 -0.381 11.476 1.00 96.38 96 ILE A C 1
ATOM 779 O O . ILE A 1 96 ? -2.326 -0.903 12.566 1.00 96.38 96 ILE A O 1
ATOM 783 N N . MET A 1 97 ? -0.881 -0.637 10.852 1.00 96.00 97 MET A N 1
ATOM 784 C CA . MET A 1 97 ? 0.207 -1.441 11.394 1.00 96.00 97 MET A CA 1
ATOM 785 C C . MET A 1 97 ? 0.791 -0.783 12.657 1.00 96.00 97 MET A C 1
ATOM 787 O O . MET A 1 97 ? 0.824 -1.413 13.724 1.00 96.00 97 MET A O 1
ATOM 791 N N . TYR A 1 98 ? 1.164 0.498 12.576 1.00 95.81 98 TYR A N 1
ATOM 792 C CA . TYR A 1 98 ? 1.764 1.269 13.671 1.00 95.81 98 TYR A CA 1
ATOM 793 C C . TYR A 1 98 ? 0.847 1.455 14.874 1.00 95.81 98 TYR A C 1
ATOM 795 O O . TYR A 1 98 ? 1.306 1.376 16.016 1.00 95.81 98 TYR A O 1
ATOM 803 N N . MET A 1 99 ? -0.458 1.598 14.652 1.00 93.69 99 MET A N 1
ATOM 804 C CA . MET A 1 99 ? -1.452 1.659 15.728 1.00 93.69 99 MET A CA 1
ATOM 805 C C . MET A 1 99 ? -1.362 0.446 16.672 1.00 93.69 99 MET A C 1
ATOM 807 O O . MET A 1 99 ? -1.555 0.570 17.879 1.00 93.69 99 MET A O 1
ATOM 811 N N . GLY A 1 100 ? -1.001 -0.736 16.154 1.00 88.94 100 GLY A N 1
ATOM 812 C CA . GLY A 1 100 ? -0.788 -1.938 16.968 1.00 88.94 100 GLY A CA 1
ATOM 813 C C . GLY A 1 100 ? 0.540 -1.971 17.741 1.00 88.94 100 GLY A C 1
ATOM 814 O O . GLY A 1 100 ? 0.672 -2.733 18.712 1.00 88.94 100 GLY A O 1
ATOM 815 N N . ALA A 1 101 ? 1.531 -1.181 17.328 1.00 92.19 101 ALA A N 1
ATOM 816 C CA . ALA A 1 101 ? 2.874 -1.144 17.907 1.00 92.19 101 ALA A CA 1
ATOM 817 C C . ALA A 1 101 ? 3.036 -0.034 18.952 1.00 92.19 101 ALA A C 1
ATOM 819 O O . ALA A 1 101 ? 3.604 -0.281 20.015 1.00 92.19 101 ALA A O 1
ATOM 820 N N . LEU A 1 102 ? 2.480 1.148 18.683 1.00 93.31 102 LEU A N 1
ATOM 821 C CA . LEU A 1 102 ? 2.623 2.332 19.524 1.00 93.31 102 LEU A CA 1
ATOM 822 C C . LEU A 1 102 ? 1.888 2.208 20.872 1.00 93.31 102 LEU A C 1
ATOM 824 O O . LEU A 1 102 ? 1.083 1.295 21.111 1.00 93.31 102 LEU A O 1
ATOM 828 N N . ASN A 1 103 ? 2.215 3.123 21.789 1.00 91.06 103 ASN A N 1
ATOM 829 C CA . ASN A 1 103 ? 1.628 3.179 23.124 1.00 91.06 103 ASN A CA 1
ATOM 830 C C . ASN A 1 103 ? 0.245 3.860 23.073 1.00 91.06 103 ASN A C 1
ATOM 832 O O . ASN A 1 103 ? 0.184 5.055 22.784 1.00 91.06 103 ASN A O 1
ATOM 836 N N . PRO A 1 104 ? -0.857 3.159 23.404 1.00 89.62 104 PRO A N 1
ATOM 837 C CA . PRO A 1 104 ? -2.205 3.729 23.350 1.00 89.62 104 PRO A CA 1
ATOM 838 C C . PRO A 1 104 ? -2.452 4.839 24.380 1.00 89.62 104 PRO A C 1
ATOM 840 O O . PRO A 1 104 ? -3.442 5.550 24.258 1.00 89.62 104 PRO A O 1
ATOM 843 N N . LYS A 1 105 ? -1.566 5.011 25.375 1.00 90.19 105 LYS A N 1
ATOM 844 C CA . LYS A 1 105 ? -1.630 6.137 26.321 1.00 90.19 105 LYS A CA 1
ATOM 845 C C . LYS A 1 105 ? -1.335 7.487 25.660 1.00 90.19 105 LYS A C 1
ATOM 847 O O . LYS A 1 105 ? -1.703 8.518 26.207 1.00 90.19 105 LYS A O 1
ATOM 852 N N . ILE A 1 106 ? -0.674 7.490 24.501 1.00 93.31 106 ILE A N 1
ATOM 853 C CA . ILE A 1 106 ? -0.466 8.710 23.720 1.00 93.31 106 ILE A CA 1
ATOM 854 C C . ILE A 1 106 ? -1.825 9.116 23.123 1.00 93.31 106 ILE A C 1
ATOM 856 O O . ILE A 1 106 ? -2.408 8.303 22.401 1.00 93.31 106 ILE A O 1
ATOM 860 N N . PRO A 1 107 ? -2.330 10.346 23.351 1.00 93.19 107 PRO A N 1
ATOM 861 C CA . PRO A 1 107 ? -3.685 10.738 22.950 1.00 93.19 107 PRO A CA 1
ATOM 862 C C . PRO A 1 107 ? -3.997 10.505 21.465 1.00 93.19 107 PRO A C 1
ATOM 864 O O . PRO A 1 107 ? -5.068 10.004 21.126 1.00 93.19 107 PRO A O 1
ATOM 867 N N . ALA A 1 108 ? -3.050 10.812 20.573 1.00 93.56 108 ALA A N 1
ATOM 868 C CA . ALA A 1 108 ? -3.194 10.580 19.136 1.00 93.56 108 ALA A CA 1
ATOM 869 C C . ALA A 1 108 ? -3.334 9.083 18.793 1.00 93.56 108 ALA A C 1
ATOM 871 O O . ALA A 1 108 ? -4.222 8.697 18.035 1.00 93.56 108 ALA A O 1
ATOM 872 N N . VAL A 1 109 ? -2.516 8.224 19.409 1.00 93.56 109 VAL A N 1
ATOM 873 C CA . VAL A 1 109 ? -2.575 6.765 19.217 1.00 93.56 109 VAL A CA 1
ATOM 874 C C . VAL A 1 109 ? -3.874 6.201 19.789 1.00 93.56 109 VAL A C 1
ATOM 876 O O . VAL A 1 109 ? -4.508 5.363 19.152 1.00 93.56 109 VAL A O 1
ATOM 879 N N . GLY A 1 110 ? -4.306 6.684 20.957 1.00 93.75 110 GLY A N 1
ATOM 880 C CA . GLY A 1 110 ? -5.586 6.322 21.562 1.00 93.75 110 GLY A CA 1
ATOM 881 C C . GLY A 1 110 ? -6.771 6.627 20.642 1.00 93.75 110 GLY A C 1
ATOM 882 O O . GLY A 1 110 ? -7.602 5.749 20.416 1.00 93.75 110 GLY A O 1
ATOM 883 N N . LYS A 1 111 ? -6.806 7.825 20.032 1.00 94.25 111 LYS A N 1
ATOM 884 C CA . LYS A 1 111 ? -7.821 8.203 19.028 1.00 94.25 111 LYS A CA 1
ATOM 885 C C . LYS A 1 111 ? -7.819 7.254 17.833 1.00 94.25 111 LYS A C 1
ATOM 887 O O . LYS A 1 111 ? -8.875 6.746 17.464 1.00 94.25 111 LYS A O 1
ATOM 892 N N . LEU A 1 112 ? -6.645 6.984 17.262 1.00 94.62 112 LEU A N 1
ATOM 893 C CA . LEU A 1 112 ? -6.523 6.067 16.131 1.00 94.62 112 LEU A CA 1
ATOM 894 C C . LEU A 1 112 ? -7.019 4.664 16.497 1.00 94.62 112 LEU A C 1
ATOM 896 O O . LEU A 1 112 ? -7.768 4.052 15.741 1.00 94.62 112 LEU A O 1
ATOM 900 N N . MET A 1 113 ? -6.662 4.144 17.673 1.00 94.81 113 MET A N 1
ATOM 901 C CA . MET A 1 113 ? -7.056 2.798 18.106 1.00 94.81 113 MET A CA 1
ATOM 902 C C . MET A 1 113 ? -8.576 2.572 18.105 1.00 94.81 113 MET A C 1
ATOM 904 O O . MET A 1 113 ? -9.012 1.443 17.873 1.00 94.81 113 MET A O 1
ATOM 908 N N . LEU A 1 114 ? -9.381 3.625 18.289 1.00 93.44 114 LEU A N 1
ATOM 909 C CA . LEU A 1 114 ? -10.846 3.557 18.220 1.00 93.44 114 LEU A CA 1
ATOM 910 C C . LEU A 1 114 ? -11.381 3.275 16.809 1.00 93.44 114 LEU A C 1
ATOM 912 O O . LEU A 1 114 ? -12.471 2.708 16.683 1.00 93.44 114 LEU A O 1
ATOM 916 N N . ILE A 1 115 ? -1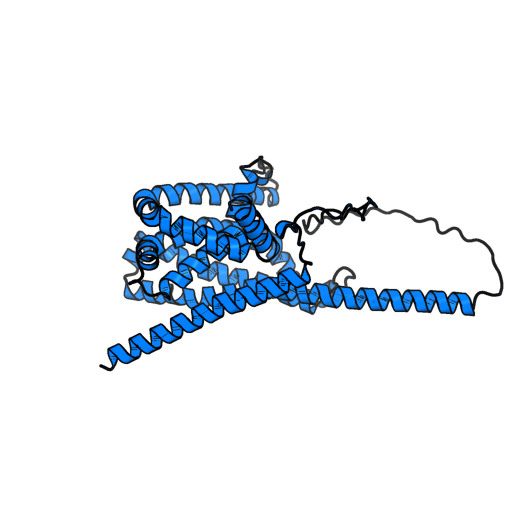0.628 3.672 15.778 1.00 96.31 115 ILE A N 1
ATOM 917 C CA . ILE A 1 115 ? -11.000 3.575 14.359 1.00 96.31 115 ILE A CA 1
ATOM 918 C C . ILE A 1 115 ? -10.187 2.534 13.580 1.00 96.31 115 ILE A C 1
ATOM 920 O O . ILE A 1 115 ? -10.276 2.462 12.358 1.00 96.31 115 ILE A O 1
ATOM 924 N N . ARG A 1 116 ? -9.370 1.715 14.257 1.00 95.62 116 ARG A N 1
ATOM 925 C CA . ARG A 1 116 ? -8.467 0.757 13.592 1.00 95.62 116 ARG A CA 1
ATOM 926 C C . ARG A 1 116 ? -9.183 -0.181 12.624 1.00 95.62 116 ARG A C 1
ATOM 928 O O . ARG A 1 116 ? -8.685 -0.444 11.535 1.00 95.62 116 ARG A O 1
ATOM 935 N N . LYS A 1 117 ? -10.333 -0.708 13.049 1.00 95.19 117 LYS A N 1
ATOM 936 C CA . LYS A 1 117 ? -11.154 -1.625 12.250 1.00 95.19 117 LYS A CA 1
ATOM 937 C C . LYS A 1 117 ? -11.755 -0.888 11.055 1.00 95.19 117 LYS A C 1
ATOM 939 O O . LYS A 1 117 ? -11.730 -1.402 9.946 1.00 95.19 117 LYS A O 1
ATOM 944 N N . GLU A 1 118 ? -12.270 0.312 11.297 1.00 97.06 118 GLU A N 1
ATOM 945 C CA . GLU A 1 118 ? -12.907 1.176 10.308 1.00 97.06 118 GLU A CA 1
ATOM 946 C C . GLU A 1 118 ? -11.924 1.530 9.186 1.00 97.06 118 GLU A C 1
ATOM 948 O O . GLU A 1 118 ? -12.248 1.334 8.018 1.00 97.06 118 GLU A O 1
ATOM 953 N N . LEU A 1 119 ? -10.698 1.939 9.531 1.00 96.88 119 LEU A N 1
ATOM 954 C CA . LEU A 1 119 ? -9.636 2.193 8.554 1.00 96.88 119 LEU A CA 1
ATOM 955 C C . LEU A 1 119 ? -9.270 0.931 7.767 1.00 96.88 119 LEU A C 1
ATOM 957 O O . LEU A 1 119 ? -9.149 0.992 6.549 1.00 96.88 119 LEU A O 1
ATOM 961 N N . SER A 1 120 ? -9.150 -0.223 8.431 1.00 96.06 120 SER A N 1
ATOM 962 C CA . SER A 1 120 ? -8.855 -1.485 7.738 1.00 96.06 120 SER A CA 1
ATOM 963 C C . SER A 1 120 ? -9.935 -1.868 6.728 1.00 96.06 120 SER A C 1
ATOM 965 O O . SER A 1 120 ? -9.606 -2.414 5.678 1.00 96.06 120 SER A O 1
ATOM 967 N N . ILE A 1 121 ? -11.207 -1.588 7.027 1.00 97.50 121 ILE A N 1
ATOM 968 C CA . ILE A 1 121 ? -12.310 -1.833 6.094 1.00 97.50 121 ILE A CA 1
ATOM 969 C C . ILE A 1 121 ? -12.243 -0.845 4.924 1.00 97.50 121 ILE A C 1
ATOM 971 O O . ILE A 1 121 ? -12.281 -1.287 3.779 1.00 97.50 121 ILE A O 1
ATOM 975 N N . ILE A 1 122 ? -12.076 0.454 5.204 1.00 97.31 122 ILE A N 1
ATOM 976 C CA . ILE A 1 122 ? -11.972 1.520 4.191 1.00 97.31 122 ILE A CA 1
ATOM 977 C C . ILE A 1 122 ? -10.860 1.222 3.180 1.00 97.31 122 ILE A C 1
ATOM 979 O O . ILE A 1 122 ? -11.095 1.252 1.976 1.00 97.31 122 ILE A O 1
ATOM 983 N N . VAL A 1 123 ? -9.666 0.873 3.662 1.00 97.19 123 VAL A N 1
ATOM 984 C CA . VAL A 1 123 ? -8.506 0.591 2.805 1.00 97.19 123 VAL A CA 1
ATOM 985 C C . VAL A 1 123 ? -8.745 -0.599 1.886 1.00 97.19 123 VAL A C 1
ATOM 987 O O . VAL A 1 123 ? -8.286 -0.588 0.747 1.00 97.19 123 VAL A O 1
ATOM 990 N N . GLY A 1 124 ? -9.481 -1.620 2.331 1.00 97.31 124 GLY A N 1
ATOM 991 C CA . GLY A 1 124 ? -9.728 -2.780 1.477 1.00 97.31 124 GLY A CA 1
ATOM 992 C C . GLY A 1 124 ? -10.546 -2.470 0.230 1.00 97.31 124 GLY A C 1
ATOM 993 O O . GLY A 1 124 ? -10.311 -3.105 -0.794 1.00 97.31 124 GLY A O 1
ATOM 994 N N . PHE A 1 125 ? -11.395 -1.438 0.252 1.00 97.38 125 PHE A N 1
ATOM 995 C CA . PHE A 1 125 ? -12.084 -0.986 -0.958 1.00 97.38 125 PHE A CA 1
ATOM 996 C C . PHE A 1 125 ? -11.142 -0.398 -2.016 1.00 97.38 125 PHE A C 1
ATOM 998 O O . PHE A 1 125 ? -11.492 -0.416 -3.189 1.00 97.38 125 PHE A O 1
ATOM 1005 N N . ALA A 1 126 ? -9.952 0.073 -1.631 1.00 96.69 126 ALA A N 1
ATOM 1006 C CA . ALA A 1 126 ? -8.896 0.476 -2.562 1.00 96.69 126 ALA A CA 1
ATOM 1007 C C . ALA A 1 126 ? -7.970 -0.688 -2.947 1.00 96.69 126 ALA A C 1
ATOM 1009 O O . ALA A 1 126 ? -7.542 -0.799 -4.095 1.00 96.69 126 ALA A O 1
ATOM 1010 N N . VAL A 1 127 ? -7.668 -1.581 -1.996 1.00 97.00 127 VAL A N 1
ATOM 1011 C CA . VAL A 1 127 ? -6.797 -2.745 -2.238 1.00 97.00 127 VAL A CA 1
ATOM 1012 C C . VAL A 1 127 ? -7.403 -3.685 -3.274 1.00 97.00 127 VAL A C 1
ATOM 1014 O O . VAL A 1 127 ? -6.674 -4.163 -4.132 1.00 97.00 127 VAL A O 1
ATOM 1017 N N . ILE A 1 128 ? -8.713 -3.942 -3.228 1.00 95.50 128 ILE A N 1
ATOM 1018 C CA . ILE A 1 128 ? -9.387 -4.851 -4.170 1.00 95.50 128 ILE A CA 1
ATOM 1019 C C . ILE A 1 128 ? -9.221 -4.405 -5.631 1.00 95.50 128 ILE A C 1
ATOM 1021 O O . ILE A 1 128 ? -8.710 -5.203 -6.417 1.00 95.50 128 ILE A O 1
ATOM 1025 N N . PRO A 1 129 ? -9.585 -3.169 -6.030 1.00 93.88 129 PRO A N 1
ATOM 1026 C CA . PRO A 1 129 ? -9.382 -2.725 -7.402 1.00 93.88 129 PRO A CA 1
ATOM 1027 C C . PRO A 1 129 ? -7.909 -2.655 -7.791 1.00 93.88 129 PRO A C 1
ATOM 1029 O O . PRO A 1 129 ? -7.572 -3.011 -8.918 1.00 93.88 129 PRO A O 1
ATOM 1032 N N . HIS A 1 130 ? -7.023 -2.261 -6.875 1.00 94.56 130 HIS A N 1
ATOM 1033 C CA . HIS A 1 130 ? -5.585 -2.301 -7.124 1.00 94.56 130 HIS A CA 1
ATOM 1034 C C . HIS A 1 130 ? -5.099 -3.726 -7.438 1.00 94.56 130 HIS A C 1
ATOM 1036 O O . HIS A 1 130 ? -4.469 -3.957 -8.470 1.00 94.56 130 HIS A O 1
ATOM 1042 N N . ALA A 1 131 ? -5.429 -4.687 -6.574 1.00 95.38 131 ALA A N 1
ATOM 1043 C CA . ALA A 1 131 ? -5.029 -6.079 -6.710 1.00 95.38 131 ALA A CA 1
ATOM 1044 C C . ALA A 1 131 ? -5.615 -6.705 -7.976 1.00 95.38 131 ALA A C 1
ATOM 1046 O O . ALA A 1 131 ? -4.877 -7.316 -8.742 1.00 95.38 131 ALA A O 1
ATOM 1047 N N . LEU A 1 132 ? -6.907 -6.499 -8.249 1.00 93.81 132 LEU A N 1
ATOM 1048 C CA . LEU A 1 132 ? -7.556 -7.076 -9.423 1.00 93.81 132 LEU A CA 1
ATOM 1049 C C . LEU A 1 132 ? -6.963 -6.530 -10.729 1.00 93.81 132 LEU A C 1
ATOM 1051 O O . LEU A 1 132 ? -6.662 -7.313 -11.626 1.00 93.81 132 LEU A O 1
ATOM 1055 N N . LYS A 1 13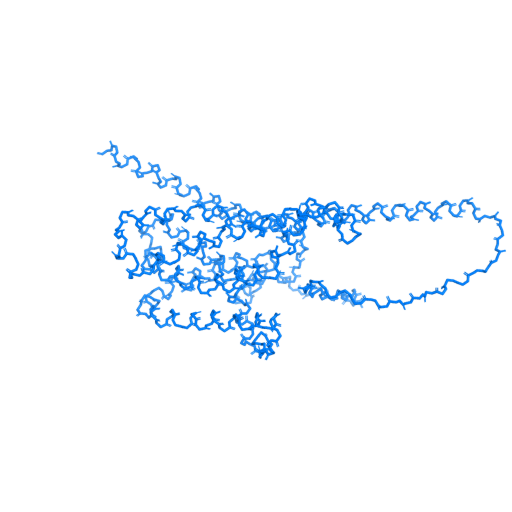3 ? -6.698 -5.217 -10.816 1.00 91.44 133 LYS A N 1
ATOM 1056 C CA . LYS A 1 133 ? -5.998 -4.627 -11.972 1.00 91.44 133 LYS A CA 1
ATOM 1057 C C . LYS A 1 133 ? -4.624 -5.261 -12.176 1.00 91.44 133 LYS A C 1
ATOM 1059 O O . LYS A 1 133 ? -4.278 -5.603 -13.301 1.00 91.44 133 LYS A O 1
ATOM 1064 N N . ARG A 1 134 ? -3.839 -5.448 -11.109 1.00 92.75 134 ARG A N 1
ATOM 1065 C CA . ARG A 1 134 ? -2.509 -6.076 -11.206 1.00 92.75 134 ARG A CA 1
ATOM 1066 C C . ARG A 1 134 ? -2.591 -7.555 -11.583 1.00 92.75 134 ARG A C 1
ATOM 1068 O O . ARG A 1 134 ? -1.810 -7.997 -12.420 1.00 92.75 134 ARG A O 1
ATOM 1075 N N . ILE A 1 135 ? -3.555 -8.292 -11.040 1.00 93.88 135 ILE A N 1
ATOM 1076 C CA . ILE A 1 135 ? -3.770 -9.709 -11.359 1.00 93.88 135 ILE A CA 1
ATOM 1077 C C . ILE A 1 135 ? -4.179 -9.900 -12.821 1.00 93.88 135 ILE A C 1
ATOM 1079 O O . ILE A 1 135 ? -3.713 -10.833 -13.455 1.00 93.88 135 ILE A O 1
ATOM 1083 N N . LEU A 1 136 ? -5.013 -9.027 -13.384 1.00 91.88 136 LEU A N 1
ATOM 1084 C CA . LEU A 1 136 ? -5.466 -9.195 -14.768 1.00 91.88 136 LEU A CA 1
ATOM 1085 C C . LEU A 1 136 ? -4.471 -8.645 -15.796 1.00 91.88 136 LEU A C 1
ATOM 1087 O O . LEU A 1 136 ? -4.323 -9.223 -16.865 1.00 91.88 136 LEU A O 1
ATOM 1091 N N . LEU A 1 137 ? -3.788 -7.539 -15.484 1.00 89.06 137 LEU A N 1
ATOM 1092 C CA . LEU A 1 137 ? -2.985 -6.800 -16.467 1.00 89.06 137 LEU A CA 1
ATOM 1093 C C . LEU A 1 137 ? -1.473 -7.022 -16.350 1.00 89.06 137 LEU A C 1
ATOM 1095 O O . LEU A 1 137 ? -0.748 -6.706 -17.286 1.00 89.06 137 LEU A O 1
ATOM 1099 N N . VAL A 1 138 ? -0.978 -7.500 -15.204 1.00 90.38 138 VAL A N 1
ATOM 1100 C CA . VAL A 1 138 ? 0.471 -7.619 -14.941 1.00 90.38 138 VAL A CA 1
ATOM 1101 C C . VAL A 1 138 ? 0.880 -9.061 -14.673 1.00 90.38 138 VAL A C 1
ATOM 1103 O O . VAL A 1 138 ? 1.873 -9.527 -15.226 1.00 90.38 138 VAL A O 1
ATOM 1106 N N . VAL A 1 139 ? 0.112 -9.788 -13.858 1.00 91.88 139 VAL A N 1
ATOM 1107 C CA . VAL A 1 139 ? 0.445 -11.167 -13.468 1.00 91.88 139 VAL A CA 1
ATOM 1108 C C . VAL A 1 139 ? 0.601 -12.128 -14.653 1.00 91.88 139 VAL A C 1
ATOM 1110 O O . VAL A 1 139 ? 1.537 -12.917 -14.584 1.00 91.88 139 VAL A O 1
ATOM 1113 N N . PRO A 1 140 ? -0.193 -12.080 -15.743 1.00 91.88 140 PRO A N 1
ATOM 1114 C CA . PRO A 1 140 ? 0.027 -12.975 -16.879 1.00 91.88 140 PRO A CA 1
ATOM 1115 C C . PRO A 1 140 ? 1.414 -12.797 -17.508 1.00 91.88 140 PRO A C 1
ATOM 1117 O O . PRO A 1 140 ? 2.103 -13.777 -17.768 1.00 91.88 140 PRO A O 1
ATOM 1120 N N . GLY A 1 141 ? 1.874 -11.551 -17.665 1.00 87.19 141 GLY A N 1
ATOM 1121 C CA . GLY A 1 141 ? 3.228 -11.264 -18.146 1.00 87.19 141 GLY A CA 1
ATOM 1122 C C . GLY A 1 141 ? 4.307 -11.715 -17.158 1.00 87.19 141 GLY A C 1
ATOM 1123 O O . GLY A 1 141 ? 5.290 -12.332 -17.559 1.00 87.19 141 GLY A O 1
ATOM 1124 N N . ALA A 1 142 ? 4.097 -11.473 -15.860 1.00 88.81 142 ALA A N 1
ATOM 1125 C CA . ALA A 1 142 ? 5.018 -11.921 -14.815 1.00 88.81 142 ALA A CA 1
ATOM 1126 C C . ALA A 1 142 ? 5.102 -13.453 -14.716 1.00 88.81 142 ALA A C 1
ATOM 1128 O O . ALA A 1 142 ? 6.164 -13.985 -14.418 1.00 88.81 142 ALA A O 1
ATOM 1129 N N . TRP A 1 143 ? 4.000 -14.163 -14.966 1.00 90.31 143 TRP A N 1
ATOM 1130 C CA . TRP A 1 143 ? 3.961 -15.621 -15.019 1.00 90.31 143 TRP A CA 1
ATOM 1131 C C . TRP A 1 143 ? 4.714 -16.148 -16.239 1.00 90.31 143 TRP A C 1
ATOM 1133 O O . TRP A 1 143 ? 5.591 -16.998 -16.099 1.00 90.31 143 TRP A O 1
ATOM 1143 N N . ASN A 1 144 ? 4.424 -15.591 -17.419 1.00 88.81 144 ASN A N 1
ATOM 1144 C CA . ASN A 1 144 ? 5.070 -15.989 -18.667 1.00 88.81 144 ASN A CA 1
ATOM 1145 C C . ASN A 1 144 ? 6.589 -15.792 -18.613 1.00 88.81 144 ASN A C 1
ATOM 1147 O O . ASN A 1 144 ? 7.314 -16.647 -19.102 1.00 88.81 144 ASN A O 1
ATOM 1151 N N . TYR A 1 145 ? 7.069 -14.750 -17.926 1.00 87.88 145 TYR A N 1
ATOM 1152 C CA . TYR A 1 145 ? 8.499 -14.540 -17.677 1.00 87.88 145 TYR A CA 1
ATOM 1153 C C . TYR A 1 145 ? 9.213 -15.739 -17.029 1.00 87.88 145 TYR A C 1
ATOM 1155 O O . TYR A 1 145 ? 10.387 -15.969 -17.298 1.00 87.88 145 TYR A O 1
ATOM 1163 N N . PHE A 1 146 ? 8.537 -16.484 -16.151 1.00 88.56 146 PHE A N 1
ATOM 1164 C CA . PHE A 1 146 ? 9.120 -17.669 -15.515 1.00 88.56 146 PHE A CA 1
ATOM 1165 C C . PHE A 1 146 ? 8.797 -18.961 -16.265 1.00 88.56 146 PHE A C 1
ATOM 1167 O O . PHE A 1 146 ? 9.576 -19.906 -16.191 1.00 88.56 146 PHE A O 1
ATOM 1174 N N . ALA A 1 147 ? 7.657 -19.016 -16.957 1.00 88.69 147 ALA A N 1
ATOM 1175 C CA . ALA A 1 147 ? 7.254 -20.188 -17.728 1.00 88.69 147 ALA A CA 1
ATOM 1176 C C . ALA A 1 147 ? 8.075 -20.356 -19.016 1.00 88.69 147 ALA A C 1
ATOM 1178 O O . ALA A 1 147 ? 8.351 -21.484 -19.408 1.00 88.69 147 ALA A O 1
ATOM 1179 N N . ASP A 1 148 ? 8.466 -19.245 -19.642 1.00 85.38 148 ASP A N 1
ATOM 1180 C CA . ASP A 1 148 ? 9.216 -19.207 -20.898 1.00 85.38 148 ASP A CA 1
ATOM 1181 C C . ASP A 1 148 ? 10.433 -18.276 -20.759 1.00 85.38 148 ASP A C 1
ATOM 1183 O O . ASP A 1 148 ? 10.599 -17.273 -21.451 1.00 85.38 148 ASP A O 1
ATOM 1187 N N . HIS A 1 149 ? 11.241 -18.554 -19.734 1.00 81.50 149 HIS A N 1
ATOM 1188 C CA . HIS A 1 149 ? 12.315 -17.665 -19.292 1.00 81.50 149 HIS A CA 1
ATOM 1189 C C . HIS A 1 149 ? 13.390 -17.451 -20.360 1.00 81.50 149 HIS A C 1
ATOM 1191 O O . HIS A 1 149 ? 13.780 -16.314 -20.625 1.00 81.50 149 HIS A O 1
ATOM 1197 N N . ASP A 1 150 ? 13.849 -18.538 -20.979 1.00 80.75 150 ASP A N 1
ATOM 1198 C CA . ASP A 1 150 ? 14.997 -18.510 -21.885 1.00 80.75 150 ASP A CA 1
ATOM 1199 C C . ASP A 1 150 ? 14.692 -17.733 -23.170 1.00 80.75 150 ASP A C 1
ATOM 1201 O O . ASP A 1 150 ? 15.546 -17.000 -23.668 1.00 80.75 150 ASP A O 1
ATOM 1205 N N . THR A 1 151 ? 13.463 -17.829 -23.683 1.00 78.19 151 THR A N 1
ATOM 1206 C CA . THR A 1 151 ? 13.040 -17.096 -24.883 1.00 78.19 151 THR A CA 1
ATOM 1207 C C . THR A 1 151 ? 12.875 -15.609 -24.588 1.00 78.19 151 THR A C 1
ATOM 1209 O O . THR A 1 151 ? 13.361 -14.776 -25.348 1.00 78.19 151 THR A O 1
ATOM 1212 N N . LEU A 1 152 ? 12.251 -15.259 -23.459 1.00 78.31 152 LEU A N 1
ATOM 1213 C CA . LEU A 1 152 ? 11.963 -13.872 -23.104 1.00 78.31 152 LEU A CA 1
ATOM 1214 C C . LEU A 1 152 ? 13.226 -13.112 -22.706 1.00 78.31 152 LEU A C 1
ATOM 1216 O O . LEU A 1 152 ? 13.375 -11.951 -23.074 1.00 78.31 152 LEU A O 1
ATOM 1220 N N . VAL A 1 153 ? 14.157 -13.746 -21.990 1.00 80.62 153 VAL A N 1
ATOM 1221 C CA . VAL A 1 153 ? 15.443 -13.121 -21.637 1.00 80.62 153 VAL A CA 1
ATOM 1222 C C . VAL A 1 153 ? 16.350 -12.949 -22.856 1.00 80.62 153 VAL A C 1
ATOM 1224 O O . VAL A 1 153 ? 17.156 -12.018 -22.873 1.00 80.62 153 VAL A O 1
ATOM 1227 N N . ALA A 1 154 ? 16.204 -13.796 -23.878 1.00 75.00 154 ALA A N 1
ATOM 1228 C CA . ALA A 1 154 ? 16.927 -13.659 -25.138 1.00 75.00 154 ALA A CA 1
ATOM 1229 C C . ALA A 1 154 ? 16.420 -12.496 -26.013 1.00 75.00 154 ALA A C 1
ATOM 1231 O O . ALA A 1 154 ? 17.117 -12.093 -26.941 1.00 75.00 154 ALA A O 1
ATOM 1232 N N . GLU A 1 155 ? 15.240 -11.931 -25.737 1.00 78.12 155 GLU A N 1
ATOM 1233 C CA . GLU A 1 155 ? 14.752 -10.762 -26.468 1.00 78.12 155 GLU A CA 1
ATOM 1234 C C . GLU A 1 155 ? 15.563 -9.503 -26.116 1.00 78.12 155 GLU A C 1
ATOM 1236 O O . GLU A 1 155 ? 15.697 -9.134 -24.948 1.00 78.12 155 GLU A O 1
ATOM 1241 N N . ASP A 1 156 ? 15.990 -8.745 -27.130 1.00 67.81 156 ASP A N 1
ATOM 1242 C CA . ASP A 1 156 ? 16.805 -7.526 -26.963 1.00 67.81 156 ASP A CA 1
ATOM 1243 C C . ASP A 1 156 ? 16.170 -6.456 -26.053 1.00 67.81 156 ASP A C 1
ATOM 1245 O O . ASP A 1 156 ? 16.858 -5.611 -25.473 1.00 67.81 156 ASP A O 1
ATOM 1249 N N . ARG A 1 157 ? 14.840 -6.487 -25.883 1.00 71.44 157 ARG A N 1
ATOM 1250 C CA . ARG A 1 157 ? 14.121 -5.581 -24.971 1.00 71.44 157 ARG A CA 1
ATOM 1251 C C . ARG A 1 157 ? 14.383 -5.878 -23.488 1.00 71.44 157 ARG A C 1
ATOM 1253 O O . ARG A 1 157 ? 14.130 -5.010 -22.644 1.00 71.44 157 ARG A O 1
ATOM 1260 N N . VAL A 1 158 ? 14.879 -7.068 -23.142 1.00 78.56 158 VAL A N 1
ATOM 1261 C CA . VAL A 1 158 ? 15.203 -7.451 -21.765 1.00 78.56 158 VAL A CA 1
ATOM 1262 C C . VAL A 1 158 ? 16.598 -6.964 -21.398 1.00 78.56 158 VAL A C 1
ATOM 1264 O O . VAL A 1 158 ? 17.641 -7.566 -21.644 1.00 78.56 158 VAL A O 1
ATOM 1267 N N . VAL A 1 159 ? 16.614 -5.804 -20.748 1.00 78.19 159 VAL A N 1
ATOM 1268 C CA . VAL A 1 159 ? 17.867 -5.174 -20.334 1.00 78.19 159 VAL A CA 1
ATOM 1269 C C . VAL A 1 159 ? 18.505 -5.894 -19.145 1.00 78.19 159 VAL A C 1
ATOM 1271 O O . VAL A 1 159 ? 19.726 -6.014 -19.130 1.00 78.19 159 VAL A O 1
ATOM 1274 N N . SER A 1 160 ? 17.701 -6.416 -18.213 1.00 86.81 160 SER A N 1
ATOM 1275 C CA . SER A 1 160 ? 18.171 -7.080 -16.994 1.00 86.81 160 SER A CA 1
ATOM 1276 C C . SER A 1 160 ? 17.306 -8.281 -16.626 1.00 86.81 160 SER A C 1
ATOM 1278 O O . SER A 1 160 ? 16.149 -8.109 -16.235 1.00 86.81 160 SER A O 1
ATOM 1280 N N . ALA A 1 161 ? 17.871 -9.487 -16.708 1.00 88.69 161 ALA A N 1
ATOM 1281 C CA . ALA A 1 161 ? 17.195 -10.707 -16.268 1.00 88.69 161 ALA A CA 1
ATOM 1282 C C . ALA A 1 161 ? 17.007 -10.718 -14.741 1.00 88.69 161 ALA A C 1
ATOM 1284 O O . ALA A 1 161 ? 15.943 -11.064 -14.228 1.00 88.69 161 ALA A O 1
ATOM 1285 N N . LEU A 1 162 ? 18.011 -10.267 -13.983 1.00 90.06 162 LEU A N 1
ATOM 1286 C CA . LEU A 1 162 ? 17.908 -10.212 -12.527 1.00 90.06 162 LEU A CA 1
ATOM 1287 C C . LEU A 1 162 ? 16.859 -9.184 -12.079 1.00 90.06 162 LEU A C 1
ATOM 1289 O O . LEU A 1 162 ? 15.986 -9.500 -11.271 1.00 90.06 162 LEU A O 1
ATOM 1293 N N . GLY A 1 163 ? 16.907 -7.969 -12.630 1.00 91.81 163 GLY A N 1
ATOM 1294 C CA . GLY A 1 163 ? 15.972 -6.896 -12.304 1.00 91.81 163 GLY A CA 1
ATOM 1295 C C . GLY A 1 163 ? 14.525 -7.255 -12.644 1.00 91.81 163 GLY A C 1
ATOM 1296 O O . GLY A 1 163 ? 13.644 -7.117 -11.791 1.00 91.81 163 GLY A O 1
ATOM 1297 N N . GLN A 1 164 ? 14.281 -7.802 -13.841 1.00 89.88 164 GLN A N 1
ATOM 1298 C CA . GLN A 1 164 ? 12.950 -8.282 -14.226 1.00 89.88 164 GLN A CA 1
ATOM 1299 C C . GLN A 1 164 ? 12.496 -9.479 -13.391 1.00 89.88 164 GLN A C 1
ATOM 1301 O O . GLN A 1 164 ? 11.338 -9.519 -12.981 1.00 89.88 164 GLN A O 1
ATOM 1306 N N . GLY A 1 165 ? 13.396 -10.412 -13.069 1.00 92.75 165 GLY A N 1
ATOM 1307 C CA . GLY A 1 165 ? 13.096 -11.544 -12.193 1.00 92.75 165 GLY A CA 1
ATOM 1308 C C . GLY A 1 165 ? 12.637 -11.106 -10.805 1.00 92.75 165 GLY A C 1
ATOM 1309 O O . GLY A 1 165 ? 11.619 -11.595 -10.314 1.00 92.75 165 GLY A O 1
ATOM 1310 N N . ILE A 1 166 ? 13.315 -10.126 -10.199 1.00 95.12 166 ILE A N 1
ATOM 1311 C CA . ILE A 1 166 ? 12.903 -9.549 -8.912 1.00 95.12 166 ILE A CA 1
ATOM 1312 C C . ILE A 1 166 ? 11.512 -8.912 -9.036 1.00 95.12 166 ILE A C 1
ATOM 1314 O O . ILE A 1 166 ? 10.622 -9.232 -8.244 1.00 95.12 166 ILE A O 1
ATOM 1318 N N . THR A 1 167 ? 11.300 -8.042 -10.030 1.00 93.75 167 THR A N 1
ATOM 1319 C CA . THR A 1 167 ? 10.027 -7.332 -10.227 1.00 93.75 167 THR A CA 1
ATOM 1320 C C . THR A 1 167 ? 8.858 -8.291 -10.494 1.00 93.75 167 THR A C 1
ATOM 1322 O O . THR A 1 167 ? 7.802 -8.170 -9.870 1.00 93.75 167 THR A O 1
ATOM 1325 N N . ASN A 1 168 ? 9.039 -9.287 -11.361 1.00 94.06 168 ASN A N 1
ATOM 1326 C CA . ASN A 1 168 ? 8.011 -10.285 -11.662 1.00 94.06 168 ASN A CA 1
ATOM 1327 C C . ASN A 1 168 ? 7.741 -11.196 -10.460 1.00 94.06 168 ASN A C 1
ATOM 1329 O O . ASN A 1 168 ? 6.581 -11.454 -10.129 1.00 94.06 168 ASN A O 1
ATOM 1333 N N . GLY A 1 169 ? 8.787 -11.606 -9.737 1.00 95.75 169 GLY A N 1
ATOM 1334 C CA . GLY A 1 169 ? 8.660 -12.401 -8.517 1.00 95.75 169 GLY A CA 1
ATOM 1335 C C . GLY A 1 169 ? 7.828 -11.696 -7.444 1.00 95.75 169 GLY A C 1
ATOM 1336 O O . GLY A 1 169 ? 6.935 -12.303 -6.846 1.00 95.75 169 GLY A O 1
ATOM 1337 N N . VAL A 1 170 ? 8.034 -10.389 -7.237 1.00 96.50 170 VAL A N 1
ATOM 1338 C CA . VAL A 1 170 ? 7.204 -9.641 -6.283 1.00 96.50 170 VAL A CA 1
ATOM 1339 C C . VAL A 1 170 ? 5.774 -9.420 -6.773 1.00 96.50 170 VAL A C 1
ATOM 1341 O O . VAL A 1 170 ? 4.871 -9.373 -5.937 1.00 96.50 170 VAL A O 1
ATOM 1344 N N . PHE A 1 171 ? 5.505 -9.351 -8.080 1.00 94.75 171 PHE A N 1
ATOM 1345 C CA . PHE A 1 171 ? 4.122 -9.340 -8.576 1.00 94.75 171 PHE A CA 1
ATOM 1346 C C . PHE A 1 171 ? 3.387 -10.652 -8.283 1.00 94.75 171 PHE A C 1
ATOM 1348 O O . PHE A 1 171 ? 2.232 -10.608 -7.852 1.00 94.75 171 PHE A O 1
ATOM 1355 N N . LEU A 1 172 ? 4.060 -11.799 -8.410 1.00 95.56 172 LEU A N 1
ATOM 1356 C CA . LEU A 1 172 ? 3.502 -13.095 -8.007 1.00 95.56 172 LEU A CA 1
ATOM 1357 C C . LEU A 1 172 ? 3.281 -13.177 -6.489 1.00 95.56 172 LEU A C 1
ATOM 1359 O O . LEU A 1 172 ? 2.224 -13.631 -6.043 1.00 95.56 172 LEU A O 1
ATOM 1363 N N . LEU A 1 173 ? 4.207 -12.641 -5.682 1.00 96.75 173 LEU A N 1
ATOM 1364 C CA . LEU A 1 173 ? 4.002 -12.474 -4.235 1.00 96.75 173 LEU A CA 1
ATOM 1365 C C . LEU A 1 173 ? 2.733 -11.655 -3.930 1.00 96.75 173 LEU A C 1
ATOM 1367 O O . LEU A 1 173 ? 2.021 -11.941 -2.964 1.00 96.75 173 LEU A O 1
ATOM 1371 N N . GLY A 1 174 ? 2.405 -10.681 -4.784 1.00 96.06 174 GLY A N 1
ATOM 1372 C CA . GLY A 1 174 ? 1.176 -9.892 -4.708 1.00 96.06 174 GLY A CA 1
ATOM 1373 C C . GLY A 1 174 ? -0.108 -10.734 -4.717 1.00 96.06 174 GLY A C 1
ATOM 1374 O O . GLY A 1 174 ? -1.076 -10.370 -4.048 1.00 96.06 174 GLY A O 1
ATOM 1375 N N . ILE A 1 175 ? -0.123 -11.893 -5.385 1.00 96.50 175 ILE A N 1
ATOM 1376 C CA . ILE A 1 175 ? -1.270 -12.819 -5.391 1.00 96.50 175 ILE A CA 1
ATOM 1377 C C . ILE A 1 175 ? -1.457 -13.429 -4.000 1.00 96.50 175 ILE A C 1
ATOM 1379 O O . ILE A 1 175 ? -2.547 -13.369 -3.427 1.00 96.50 175 ILE A O 1
ATOM 1383 N N . VAL A 1 176 ? -0.372 -13.949 -3.419 1.00 97.31 176 VAL A N 1
ATOM 1384 C CA . VAL A 1 176 ? -0.366 -14.534 -2.068 1.00 97.31 176 VAL A CA 1
ATOM 1385 C C . VAL A 1 176 ? -0.798 -13.491 -1.037 1.00 97.31 176 VAL A C 1
ATOM 1387 O O . VAL A 1 176 ? -1.653 -13.753 -0.186 1.00 97.31 176 VAL A O 1
ATOM 1390 N N . MET A 1 177 ? -0.266 -12.272 -1.155 1.00 97.56 177 MET A N 1
ATOM 1391 C CA . MET A 1 177 ? -0.672 -11.141 -0.325 1.00 97.56 177 MET A CA 1
ATOM 1392 C C . MET A 1 177 ? -2.153 -10.807 -0.477 1.00 97.56 177 MET A C 1
ATOM 1394 O O . MET A 1 177 ? -2.805 -10.530 0.526 1.00 97.56 177 MET A O 1
ATOM 1398 N N . THR A 1 178 ? -2.691 -10.843 -1.697 1.00 97.00 178 THR A N 1
ATOM 1399 C CA . THR A 1 178 ? -4.101 -10.537 -1.974 1.00 97.00 178 THR A CA 1
ATOM 1400 C C . THR A 1 178 ? -5.020 -11.550 -1.307 1.00 97.00 178 THR A C 1
ATOM 1402 O O . THR A 1 178 ? -5.949 -11.155 -0.604 1.00 97.00 178 THR A O 1
ATOM 1405 N N . VAL A 1 179 ? -4.736 -12.849 -1.442 1.00 97.69 179 VAL A N 1
ATOM 1406 C CA . VAL A 1 179 ? -5.513 -13.908 -0.777 1.00 97.69 179 VAL A CA 1
ATOM 1407 C C . VAL A 1 179 ? -5.496 -13.709 0.737 1.00 97.69 179 VAL A C 1
ATOM 1409 O O . VAL A 1 179 ? -6.549 -13.689 1.381 1.00 97.69 179 VAL A O 1
ATOM 1412 N N . LEU A 1 180 ? -4.311 -13.487 1.313 1.00 98.00 180 LEU A N 1
ATOM 1413 C CA . LEU A 1 180 ? -4.189 -13.253 2.746 1.00 98.00 180 LEU A CA 1
ATOM 1414 C C . LEU A 1 180 ? -4.929 -11.979 3.187 1.00 98.00 180 LEU A C 1
ATOM 1416 O O . LEU A 1 180 ? -5.630 -11.982 4.203 1.00 98.00 180 LEU A O 1
ATOM 1420 N N . PHE A 1 181 ? -4.792 -10.894 2.426 1.00 97.81 181 PHE A N 1
ATOM 1421 C CA . PHE A 1 181 ? -5.469 -9.632 2.691 1.00 97.81 181 PHE A CA 1
ATOM 1422 C C . PHE A 1 181 ? -6.986 -9.807 2.678 1.00 97.81 181 PHE A C 1
ATOM 1424 O O . PHE A 1 181 ? -7.641 -9.342 3.606 1.00 97.81 181 PHE A O 1
ATOM 1431 N N . LEU A 1 182 ? -7.547 -10.510 1.691 1.00 97.56 182 LEU A N 1
ATOM 1432 C CA . LEU A 1 182 ? -8.986 -10.755 1.598 1.00 97.56 182 LEU A CA 1
ATOM 1433 C C . LEU A 1 182 ? -9.511 -11.482 2.837 1.00 97.56 182 LEU A C 1
ATOM 1435 O O . LEU A 1 182 ? -10.507 -11.051 3.418 1.00 97.56 182 LEU A O 1
ATOM 1439 N N . VAL A 1 183 ? -8.810 -12.515 3.317 1.00 97.81 183 VAL A N 1
ATOM 1440 C CA . VAL A 1 183 ? -9.179 -13.215 4.560 1.00 97.81 183 VAL A CA 1
ATOM 1441 C C . VAL A 1 183 ? -9.170 -12.255 5.758 1.00 97.81 183 VAL A C 1
ATOM 1443 O O . VAL A 1 183 ? -10.117 -12.219 6.552 1.00 97.81 183 VAL A O 1
ATOM 1446 N N . LEU A 1 184 ? -8.128 -11.434 5.900 1.00 97.44 184 LEU A N 1
ATOM 1447 C CA . LEU A 1 184 ? -8.016 -10.455 6.989 1.00 97.44 184 LEU A CA 1
ATOM 1448 C C . LEU A 1 184 ? -9.072 -9.340 6.893 1.00 97.44 184 LEU A C 1
ATOM 1450 O O . LEU A 1 184 ? -9.620 -8.901 7.910 1.00 97.44 184 LEU A O 1
ATOM 1454 N N . TRP A 1 185 ? -9.386 -8.896 5.682 1.00 97.44 185 TRP A N 1
ATOM 1455 C CA . TRP A 1 185 ? -10.345 -7.833 5.413 1.00 97.44 185 TRP A CA 1
ATOM 1456 C C . TRP A 1 185 ? -11.780 -8.300 5.661 1.00 97.44 185 TRP A C 1
ATOM 1458 O O . TRP A 1 185 ? -12.499 -7.692 6.454 1.00 97.44 185 TRP A O 1
ATOM 1468 N N . VAL A 1 186 ? -12.168 -9.449 5.104 1.00 97.25 186 VAL A N 1
ATOM 1469 C CA . VAL A 1 186 ? -13.483 -10.072 5.319 1.00 97.25 186 VAL A CA 1
ATOM 1470 C C . VAL A 1 186 ? -13.723 -10.335 6.811 1.00 97.25 186 VAL A C 1
ATOM 1472 O O . VAL A 1 186 ? -14.784 -10.030 7.355 1.00 97.25 186 VAL A O 1
ATOM 1475 N N . THR A 1 187 ? -12.712 -10.808 7.541 1.00 96.44 187 THR A N 1
ATOM 1476 C CA . THR A 1 187 ? -12.844 -11.040 8.990 1.00 96.44 187 THR A CA 1
ATOM 1477 C C . THR A 1 187 ? -12.858 -9.761 9.839 1.00 96.44 187 THR A C 1
ATOM 1479 O O . THR A 1 187 ? -13.095 -9.834 11.048 1.00 96.44 187 THR A O 1
ATOM 1482 N N . SER A 1 188 ? -12.663 -8.580 9.244 1.00 94.44 188 SER A N 1
ATOM 1483 C CA . SER A 1 188 ? -12.781 -7.290 9.937 1.00 94.44 188 SER A CA 1
ATOM 1484 C C . SER A 1 188 ? -14.231 -6.816 10.088 1.00 94.44 188 SER A C 1
ATOM 1486 O O . SER A 1 188 ? -14.515 -6.010 10.977 1.00 94.44 188 SER A O 1
ATOM 1488 N N . PHE A 1 189 ? -15.170 -7.339 9.291 1.00 95.56 189 PHE A N 1
ATOM 1489 C CA . PHE A 1 189 ? -16.589 -6.993 9.396 1.00 95.56 189 PHE A CA 1
ATOM 1490 C C . PHE A 1 189 ? -17.225 -7.557 10.673 1.00 95.56 189 PHE A C 1
ATOM 1492 O O . PHE A 1 189 ? -17.050 -8.728 11.019 1.00 95.56 189 PHE A O 1
ATOM 1499 N N . ASP A 1 190 ? -18.041 -6.743 11.354 1.00 91.62 190 ASP A N 1
ATOM 1500 C CA . ASP A 1 190 ? -18.605 -7.097 12.666 1.00 91.62 190 ASP A CA 1
ATOM 1501 C C . ASP A 1 190 ? -19.462 -8.366 12.631 1.00 91.62 190 ASP A C 1
ATOM 1503 O O . ASP A 1 190 ? -19.403 -9.163 13.565 1.00 91.62 190 ASP A O 1
ATOM 1507 N N . ARG A 1 191 ? -20.225 -8.588 11.552 1.00 94.38 191 ARG A N 1
ATOM 1508 C CA . ARG A 1 191 ? -21.041 -9.803 11.380 1.00 94.38 191 ARG A CA 1
ATOM 1509 C C . ARG A 1 191 ? -20.174 -11.067 11.405 1.00 94.38 191 ARG A C 1
ATOM 1511 O O . ARG A 1 191 ? -20.496 -12.025 12.103 1.00 94.38 191 ARG A O 1
ATOM 1518 N N . ILE A 1 192 ? -19.047 -11.040 10.697 1.00 95.06 192 ILE A N 1
ATOM 1519 C CA . ILE A 1 192 ? -18.135 -12.181 10.556 1.00 95.06 192 ILE A CA 1
ATOM 1520 C C . ILE A 1 192 ? -17.332 -12.373 11.840 1.00 95.06 192 ILE A C 1
ATOM 1522 O O . ILE A 1 192 ? -17.274 -13.477 12.380 1.00 95.06 192 ILE A O 1
ATOM 1526 N N . ARG A 1 193 ? -16.804 -11.282 12.406 1.00 93.56 193 ARG A N 1
ATOM 1527 C CA . ARG A 1 193 ? -16.109 -11.306 13.697 1.00 93.56 193 ARG A CA 1
ATOM 1528 C C . ARG A 1 193 ? -16.982 -11.882 14.816 1.00 93.56 193 ARG A C 1
ATOM 1530 O O . ARG A 1 193 ? -16.485 -12.685 15.604 1.00 93.56 193 ARG A O 1
ATOM 1537 N N . LYS A 1 194 ? -18.259 -11.482 14.903 1.00 94.25 194 LYS A N 1
ATOM 1538 C CA . LYS A 1 194 ? -19.204 -12.005 15.907 1.00 94.25 194 LYS A CA 1
ATOM 1539 C C . LYS A 1 194 ? -19.429 -13.508 15.728 1.00 94.25 194 LYS A C 1
ATOM 1541 O O . LYS A 1 194 ? -19.361 -14.233 16.712 1.00 94.25 194 LYS A O 1
ATOM 1546 N N . ARG A 1 195 ? -19.593 -13.979 14.486 1.00 95.94 195 ARG A N 1
ATOM 1547 C CA . ARG A 1 195 ? -19.777 -15.406 14.168 1.00 95.94 195 ARG A CA 1
ATOM 1548 C C . ARG A 1 195 ? -18.547 -16.267 14.494 1.00 95.94 195 ARG A C 1
ATOM 1550 O O . ARG A 1 195 ? -18.699 -17.403 14.917 1.00 95.94 195 ARG A O 1
ATOM 1557 N N . MET A 1 196 ? -17.329 -15.752 14.311 1.00 95.75 196 MET A N 1
ATOM 1558 C CA . MET A 1 196 ? -16.093 -16.509 14.576 1.00 95.75 196 MET A CA 1
ATOM 1559 C C . MET A 1 196 ? -15.737 -16.637 16.064 1.00 95.75 196 MET A C 1
ATOM 1561 O O . MET A 1 196 ? -14.987 -17.540 16.436 1.00 95.75 196 MET A O 1
ATOM 1565 N N . GLY A 1 197 ? -16.189 -15.696 16.896 1.00 94.75 197 GLY A N 1
ATOM 1566 C CA . GLY A 1 197 ? -15.726 -15.549 18.275 1.00 94.75 197 GLY A CA 1
ATOM 1567 C C . GLY A 1 197 ? -14.320 -14.935 18.390 1.00 94.75 197 GLY A C 1
ATOM 1568 O O . GLY A 1 197 ? -13.476 -15.017 17.493 1.00 94.75 197 GLY A O 1
ATOM 1569 N N . TYR A 1 198 ? -14.042 -14.299 19.534 1.00 93.06 198 TYR A N 1
ATOM 1570 C CA . TYR A 1 198 ? -12.828 -13.493 19.734 1.00 93.06 198 TYR A CA 1
ATOM 1571 C C . TYR A 1 198 ? -11.519 -14.283 19.583 1.00 93.06 198 TYR A C 1
ATOM 1573 O O . TYR A 1 198 ? -10.587 -13.792 18.945 1.00 93.06 198 TYR A O 1
ATOM 1581 N N . LYS A 1 199 ? -11.430 -15.496 20.152 1.00 95.12 199 LYS A N 1
ATOM 1582 C CA . LYS A 1 199 ? -10.198 -16.308 20.135 1.00 95.12 199 LYS A CA 1
ATOM 1583 C C . LYS A 1 199 ? -9.777 -16.660 18.700 1.00 95.12 199 LYS A C 1
ATOM 1585 O O . LYS A 1 199 ? -8.643 -16.375 18.316 1.00 95.12 199 LYS A O 1
ATOM 1590 N N . LYS A 1 200 ? -10.704 -17.202 17.897 1.00 96.19 200 LYS A N 1
ATOM 1591 C CA . LYS A 1 200 ? -10.464 -17.580 16.493 1.00 96.19 200 LYS A CA 1
ATOM 1592 C C . LYS A 1 200 ? -10.171 -16.356 15.629 1.00 96.19 200 LYS A C 1
ATOM 1594 O O . LYS A 1 200 ? -9.169 -16.344 14.920 1.00 96.19 200 LYS A O 1
ATOM 1599 N N . TRP A 1 201 ? -10.981 -15.300 15.751 1.00 96.44 201 TRP A N 1
ATOM 1600 C CA . TRP A 1 201 ? -10.761 -14.036 15.040 1.00 96.44 201 TRP A CA 1
ATOM 1601 C C . TRP A 1 201 ? -9.369 -13.460 15.312 1.00 96.44 201 TRP A C 1
ATOM 1603 O O . TRP A 1 201 ? -8.643 -13.112 14.386 1.00 96.44 201 TRP A O 1
ATOM 1613 N N . LYS A 1 202 ? -8.953 -13.419 16.583 1.00 94.19 202 LYS A N 1
ATOM 1614 C CA . LYS A 1 202 ? -7.635 -12.910 16.967 1.00 94.19 202 LYS A CA 1
ATOM 1615 C C . LYS A 1 202 ? -6.505 -13.765 16.401 1.00 94.19 202 LYS A C 1
ATOM 1617 O O . LYS A 1 202 ? -5.470 -13.204 16.064 1.00 94.19 202 LYS A O 1
ATOM 1622 N N . SER A 1 203 ? -6.687 -15.084 16.316 1.00 96.38 203 SER A N 1
ATOM 1623 C CA . SER A 1 203 ? -5.712 -15.983 15.689 1.00 96.38 203 SER A CA 1
ATOM 1624 C C . SER A 1 203 ? -5.536 -15.660 14.204 1.00 96.38 203 SER A C 1
ATOM 1626 O O . SER A 1 203 ? -4.420 -15.397 13.769 1.00 96.38 203 SER A O 1
ATOM 1628 N N . VAL A 1 204 ? -6.640 -15.542 13.457 1.00 96.50 204 VAL A N 1
ATOM 1629 C CA . VAL A 1 204 ? -6.611 -15.163 12.033 1.00 96.50 204 VAL A CA 1
ATOM 1630 C C . VAL A 1 204 ? -5.969 -13.789 11.841 1.00 96.50 204 VAL A C 1
ATOM 1632 O O . VAL A 1 204 ? -5.061 -13.631 11.036 1.00 96.50 204 VAL A O 1
ATOM 1635 N N . GLN A 1 205 ? -6.344 -12.805 12.655 1.00 95.81 205 GLN A N 1
ATOM 1636 C CA . GLN A 1 205 ? -5.810 -11.447 12.552 1.00 95.81 205 GLN A CA 1
ATOM 1637 C C . GLN A 1 205 ? -4.314 -11.329 12.891 1.00 95.81 205 GLN A C 1
ATOM 1639 O O . GLN A 1 205 ? -3.691 -10.325 12.544 1.00 95.81 205 GLN A O 1
ATOM 1644 N N . ARG A 1 206 ? -3.685 -12.334 13.524 1.00 94.75 206 ARG A N 1
ATOM 1645 C CA . ARG A 1 206 ? -2.217 -12.359 13.693 1.00 94.75 206 ARG A CA 1
ATOM 1646 C C . ARG A 1 206 ? -1.483 -12.533 12.368 1.00 94.75 206 ARG A C 1
ATOM 1648 O O . ARG A 1 206 ? -0.348 -12.083 12.272 1.00 94.75 206 ARG A O 1
ATOM 1655 N N . TRP A 1 207 ? -2.124 -13.083 11.341 1.00 97.50 207 TRP A N 1
ATOM 1656 C CA . TRP A 1 207 ? -1.520 -13.160 10.013 1.00 97.50 207 TRP A CA 1
ATOM 1657 C C . TRP A 1 207 ? -1.291 -11.788 9.366 1.00 97.50 207 TRP A C 1
ATOM 1659 O O . TRP A 1 207 ? -0.530 -11.690 8.410 1.00 97.50 207 TRP A O 1
ATOM 1669 N N . SER A 1 208 ? -1.833 -10.705 9.940 1.00 95.12 208 SER A N 1
ATOM 1670 C CA . SER A 1 208 ? -1.441 -9.343 9.560 1.00 95.12 208 SER A CA 1
ATOM 1671 C C . SER A 1 208 ? 0.071 -9.106 9.661 1.00 95.12 208 SER A C 1
ATOM 1673 O O . SER A 1 208 ? 0.599 -8.367 8.843 1.00 95.12 208 SER A O 1
ATOM 1675 N N . TYR A 1 209 ? 0.798 -9.765 10.576 1.00 95.12 209 TYR A N 1
ATOM 1676 C CA . TYR A 1 209 ? 2.264 -9.640 10.629 1.00 95.12 209 TYR A CA 1
ATOM 1677 C C . TYR A 1 209 ? 2.942 -10.227 9.388 1.00 95.12 209 TYR A C 1
ATOM 1679 O O . TYR A 1 209 ? 3.871 -9.616 8.867 1.00 95.12 209 TYR A O 1
ATOM 1687 N N . ALA A 1 210 ? 2.457 -11.373 8.898 1.00 96.88 210 ALA A N 1
ATOM 1688 C CA . ALA A 1 210 ? 2.951 -11.969 7.660 1.00 96.88 210 ALA A CA 1
ATOM 1689 C C . ALA A 1 210 ? 2.616 -11.074 6.461 1.00 96.88 210 ALA A C 1
ATOM 1691 O O . ALA A 1 210 ? 3.484 -10.808 5.636 1.00 96.88 210 ALA A O 1
ATOM 1692 N N . LEU A 1 211 ? 1.395 -10.527 6.418 1.00 97.19 211 LEU A N 1
ATOM 1693 C CA . LEU A 1 211 ? 1.008 -9.548 5.403 1.00 97.19 211 LEU A CA 1
ATOM 1694 C C . LEU A 1 211 ? 1.932 -8.322 5.413 1.00 97.19 211 LEU A C 1
ATOM 1696 O O . LEU A 1 211 ? 2.365 -7.891 4.353 1.00 97.19 211 LEU A O 1
ATOM 1700 N N . TYR A 1 212 ? 2.258 -7.767 6.584 1.00 95.88 212 TYR A N 1
ATOM 1701 C CA . TYR A 1 212 ? 3.152 -6.610 6.681 1.00 95.88 212 TYR A CA 1
ATOM 1702 C C . TYR A 1 212 ? 4.581 -6.935 6.233 1.00 95.88 212 TYR A C 1
ATOM 1704 O O . TYR A 1 212 ? 5.193 -6.112 5.559 1.00 95.88 212 TYR A O 1
ATOM 1712 N N . ALA A 1 213 ? 5.096 -8.123 6.559 1.00 96.81 213 ALA A N 1
ATOM 1713 C CA . ALA A 1 213 ? 6.402 -8.571 6.080 1.00 96.81 213 ALA A CA 1
ATOM 1714 C C . ALA A 1 213 ? 6.423 -8.713 4.549 1.00 96.81 213 ALA A C 1
ATOM 1716 O O . ALA A 1 213 ? 7.323 -8.194 3.897 1.00 96.81 213 ALA A O 1
ATOM 1717 N N . MET A 1 214 ? 5.396 -9.340 3.967 1.00 97.81 214 MET A N 1
ATOM 1718 C CA . MET A 1 214 ? 5.276 -9.455 2.512 1.00 97.81 214 MET A CA 1
ATOM 1719 C C . MET A 1 214 ? 5.085 -8.093 1.841 1.00 97.81 214 MET A C 1
ATOM 1721 O O . MET A 1 214 ? 5.668 -7.862 0.793 1.00 97.81 214 MET A O 1
ATOM 1725 N N . LEU A 1 215 ? 4.349 -7.164 2.461 1.00 96.44 215 LEU A N 1
ATOM 1726 C CA . LEU A 1 215 ? 4.183 -5.800 1.953 1.00 96.44 215 LEU A CA 1
ATOM 1727 C C . LEU A 1 215 ? 5.516 -5.049 1.879 1.00 96.44 215 LEU A C 1
ATOM 1729 O O . LEU A 1 215 ? 5.762 -4.362 0.895 1.00 96.44 215 LEU A O 1
ATOM 1733 N N . PHE A 1 216 ? 6.392 -5.217 2.874 1.00 97.31 216 PHE A N 1
ATOM 1734 C CA . PHE A 1 216 ? 7.755 -4.687 2.808 1.00 97.31 216 PHE A CA 1
ATOM 1735 C C . PHE A 1 216 ? 8.544 -5.291 1.644 1.00 97.31 216 PHE A C 1
ATOM 1737 O O . PHE A 1 216 ? 9.084 -4.541 0.836 1.00 97.31 216 PHE A O 1
ATOM 1744 N N . ILE A 1 217 ? 8.577 -6.626 1.539 1.00 97.88 217 ILE A N 1
ATOM 1745 C CA . ILE A 1 217 ? 9.306 -7.338 0.475 1.00 97.88 217 ILE A CA 1
ATOM 1746 C C . ILE A 1 217 ? 8.791 -6.916 -0.904 1.00 97.88 217 ILE A C 1
ATOM 1748 O O . ILE A 1 217 ? 9.582 -6.648 -1.801 1.00 97.88 217 ILE A O 1
ATOM 1752 N N . HIS A 1 218 ? 7.473 -6.811 -1.058 1.00 96.44 218 HIS A N 1
ATOM 1753 C CA . HIS A 1 218 ? 6.832 -6.416 -2.302 1.00 96.44 218 HIS A CA 1
ATOM 1754 C C . HIS A 1 218 ? 7.232 -4.997 -2.715 1.00 96.44 218 HIS A C 1
ATOM 1756 O O . HIS A 1 218 ? 7.741 -4.804 -3.815 1.00 96.44 218 HIS A O 1
ATOM 1762 N N . SER A 1 219 ? 7.074 -4.010 -1.827 1.00 95.44 219 SER A N 1
ATOM 1763 C CA . SER A 1 219 ? 7.425 -2.619 -2.133 1.00 95.44 219 SER A CA 1
ATOM 1764 C C . SER A 1 219 ? 8.927 -2.431 -2.364 1.00 95.44 219 SER A C 1
ATOM 1766 O O . SER A 1 219 ? 9.316 -1.838 -3.365 1.00 95.44 219 SER A O 1
ATOM 1768 N N . ALA A 1 220 ? 9.777 -2.982 -1.490 1.00 96.56 220 ALA A N 1
ATOM 1769 C CA . ALA A 1 220 ? 11.228 -2.861 -1.619 1.00 96.56 220 ALA A CA 1
ATOM 1770 C C . ALA A 1 220 ? 11.757 -3.594 -2.861 1.00 96.56 220 ALA A C 1
ATOM 1772 O O . ALA A 1 220 ? 12.688 -3.119 -3.509 1.00 96.56 220 ALA A O 1
ATOM 1773 N N . GLY A 1 221 ? 11.159 -4.733 -3.217 1.00 96.94 221 GLY A N 1
ATOM 1774 C CA . GLY A 1 221 ? 11.532 -5.497 -4.401 1.00 96.94 221 GLY A CA 1
ATOM 1775 C C . GLY A 1 221 ? 11.169 -4.799 -5.712 1.00 96.94 221 GLY A C 1
ATOM 1776 O O . GLY A 1 221 ? 11.946 -4.887 -6.654 1.00 96.94 221 GLY A O 1
ATOM 1777 N N . ILE A 1 222 ? 10.069 -4.035 -5.777 1.00 94.38 222 ILE A N 1
ATOM 1778 C CA . ILE A 1 222 ? 9.762 -3.207 -6.961 1.00 94.38 222 ILE A CA 1
ATOM 1779 C C . ILE A 1 222 ? 10.862 -2.161 -7.189 1.00 94.38 222 ILE A C 1
ATOM 1781 O O . ILE A 1 222 ? 11.380 -2.046 -8.303 1.00 94.38 222 ILE A O 1
ATOM 1785 N N . ASP A 1 223 ? 11.251 -1.431 -6.139 1.00 94.75 223 ASP A N 1
ATOM 1786 C CA . ASP A 1 223 ? 12.317 -0.425 -6.230 1.00 94.75 223 ASP A CA 1
ATOM 1787 C C . ASP A 1 223 ? 13.678 -1.072 -6.526 1.00 94.75 223 ASP A C 1
ATOM 1789 O O . ASP A 1 223 ? 14.459 -0.545 -7.314 1.00 94.75 223 ASP A O 1
ATOM 1793 N N . THR A 1 224 ? 13.947 -2.245 -5.948 1.00 95.88 224 THR A N 1
ATOM 1794 C CA . THR A 1 224 ? 15.208 -2.973 -6.143 1.00 95.88 224 THR A CA 1
ATOM 1795 C C . THR A 1 224 ? 15.320 -3.519 -7.563 1.00 95.88 224 THR A C 1
ATOM 1797 O O . THR A 1 224 ? 16.342 -3.311 -8.208 1.00 95.88 224 THR A O 1
ATOM 1800 N N . GLY A 1 225 ? 14.274 -4.159 -8.094 1.00 94.81 225 GLY A N 1
ATOM 1801 C CA . GLY A 1 225 ? 14.264 -4.641 -9.478 1.00 94.81 225 GLY A CA 1
ATOM 1802 C C . GLY A 1 225 ? 14.429 -3.500 -10.486 1.00 94.81 225 GLY A C 1
ATOM 1803 O O . GLY A 1 225 ? 15.183 -3.626 -11.454 1.00 94.81 225 GLY A O 1
ATOM 1804 N N . SER A 1 226 ? 13.822 -2.342 -10.205 1.00 93.31 226 SER A N 1
ATOM 1805 C CA . SER A 1 226 ? 13.997 -1.121 -11.004 1.00 93.31 226 SER A CA 1
ATOM 1806 C C . SER A 1 226 ? 15.432 -0.584 -10.940 1.00 93.31 226 SER A C 1
ATOM 1808 O O . SER A 1 226 ? 15.997 -0.222 -11.971 1.00 93.31 226 SER A O 1
ATOM 1810 N N . LEU A 1 227 ? 16.042 -0.569 -9.751 1.00 94.75 227 LEU A N 1
ATOM 1811 C CA . LEU A 1 227 ? 17.415 -0.109 -9.539 1.00 94.75 227 LEU A CA 1
ATOM 1812 C C . LEU A 1 227 ? 18.444 -1.017 -10.228 1.00 94.75 227 LEU A C 1
ATOM 1814 O O . LEU A 1 227 ? 19.326 -0.518 -10.923 1.00 94.75 227 LEU A O 1
ATOM 1818 N N . VAL A 1 228 ? 18.293 -2.337 -10.092 1.00 94.88 228 VAL A N 1
ATOM 1819 C CA . VAL A 1 228 ? 19.142 -3.333 -10.767 1.00 94.88 228 VAL A CA 1
ATOM 1820 C C . VAL A 1 228 ? 19.028 -3.185 -12.283 1.00 94.88 228 VAL A C 1
ATOM 1822 O O . VAL A 1 228 ? 20.040 -3.061 -12.970 1.00 94.88 228 VAL A O 1
ATOM 1825 N N . THR A 1 229 ? 17.798 -3.082 -12.801 1.00 92.69 229 THR A N 1
ATOM 1826 C CA . THR A 1 229 ? 17.562 -2.877 -14.239 1.00 92.69 229 THR A CA 1
ATOM 1827 C C . THR A 1 229 ? 18.207 -1.591 -14.746 1.00 92.69 229 THR A C 1
ATOM 1829 O O . THR A 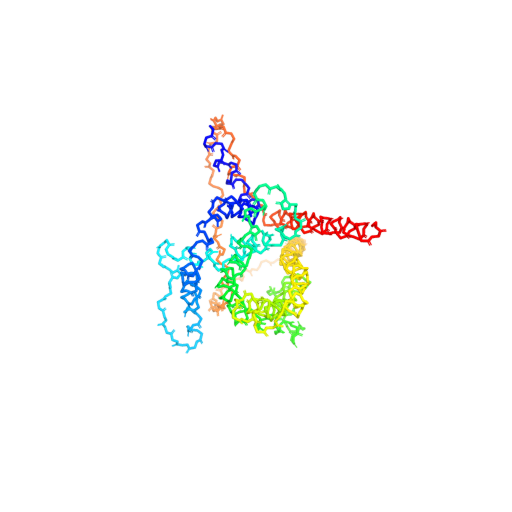1 229 ? 18.740 -1.562 -15.854 1.00 92.69 229 THR A O 1
ATOM 1832 N N . TYR A 1 230 ? 18.158 -0.518 -13.954 1.00 92.06 230 TYR A N 1
ATOM 1833 C CA . TYR A 1 230 ? 18.795 0.748 -14.297 1.00 92.06 230 TYR A CA 1
ATOM 1834 C C . TYR A 1 230 ? 20.323 0.614 -14.378 1.00 92.06 230 TYR A C 1
ATOM 1836 O O . TYR A 1 230 ? 20.915 1.071 -15.352 1.00 92.06 230 TYR A O 1
ATOM 1844 N N . TRP A 1 231 ? 20.968 -0.025 -13.399 1.00 91.31 231 TRP A N 1
ATOM 1845 C CA . TRP A 1 231 ? 22.426 -0.186 -13.399 1.00 91.31 231 TRP A CA 1
ATOM 1846 C C . TRP A 1 231 ? 22.926 -1.071 -14.540 1.00 91.31 231 TRP A C 1
ATOM 1848 O O . TRP A 1 231 ? 23.846 -0.670 -15.251 1.00 91.31 231 TRP A O 1
ATOM 1858 N N . GLU A 1 232 ? 22.278 -2.210 -14.790 1.00 91.06 232 GLU A N 1
ATOM 1859 C CA . GLU A 1 232 ? 22.650 -3.085 -15.910 1.00 91.06 232 GLU A CA 1
ATOM 1860 C C . GLU A 1 232 ? 22.411 -2.412 -17.271 1.00 91.06 232 GLU A C 1
ATOM 1862 O O . GLU A 1 232 ? 23.171 -2.628 -18.217 1.00 91.06 232 GLU A O 1
ATOM 1867 N N . ARG A 1 233 ? 21.405 -1.527 -17.377 1.00 90.56 233 ARG A N 1
ATOM 1868 C CA . ARG A 1 233 ? 21.205 -0.693 -18.572 1.00 90.56 233 ARG A CA 1
ATOM 1869 C C . ARG A 1 233 ? 22.402 0.210 -18.833 1.00 90.56 233 ARG A C 1
ATOM 1871 O O . ARG A 1 233 ? 22.878 0.258 -19.963 1.00 90.56 233 ARG A O 1
ATOM 1878 N N . GLN A 1 234 ? 22.875 0.908 -17.803 1.00 90.25 234 GLN A N 1
ATOM 1879 C CA . GLN A 1 234 ? 24.020 1.810 -17.930 1.00 90.25 234 GLN A CA 1
ATOM 1880 C C . GLN A 1 234 ? 25.286 1.045 -18.319 1.00 90.25 234 GLN A C 1
ATOM 1882 O O . GLN A 1 234 ? 26.032 1.497 -19.182 1.00 90.25 234 GLN A O 1
ATOM 1887 N N . GLU A 1 235 ? 25.493 -0.143 -17.749 1.00 89.00 235 GLU A N 1
ATOM 1888 C CA . GLU A 1 235 ? 26.621 -1.000 -18.107 1.00 89.00 235 GLU A CA 1
ATOM 1889 C C . GLU A 1 235 ? 26.553 -1.468 -19.573 1.00 89.00 235 GLU A C 1
ATOM 1891 O O . GLU A 1 235 ? 27.553 -1.397 -20.291 1.00 89.00 235 GLU A O 1
ATOM 1896 N N . LYS A 1 236 ? 25.375 -1.900 -20.049 1.00 87.06 236 LYS A N 1
ATOM 1897 C CA . LYS A 1 236 ? 25.168 -2.292 -21.455 1.00 87.06 236 LYS A CA 1
ATOM 1898 C C . LYS A 1 236 ? 25.415 -1.129 -22.424 1.00 87.06 236 LYS A C 1
ATOM 1900 O O . LYS A 1 236 ? 26.070 -1.330 -23.448 1.00 87.06 236 LYS A O 1
ATOM 1905 N N . MET A 1 237 ? 24.939 0.076 -22.103 1.00 87.88 237 MET A N 1
ATOM 1906 C CA . MET A 1 237 ? 25.162 1.269 -22.933 1.00 87.88 237 MET A CA 1
ATOM 1907 C C . MET A 1 237 ? 26.648 1.632 -23.005 1.00 87.88 237 MET A C 1
ATOM 1909 O O . MET A 1 237 ? 27.181 1.771 -24.102 1.00 87.88 237 MET A O 1
ATOM 1913 N N . ALA A 1 238 ? 27.342 1.661 -21.863 1.00 89.81 238 ALA A N 1
ATOM 1914 C CA . ALA A 1 238 ? 28.774 1.948 -21.817 1.00 89.81 238 ALA A CA 1
ATOM 1915 C C . ALA A 1 238 ? 29.598 0.940 -22.641 1.00 89.81 238 ALA A C 1
ATOM 1917 O O . ALA A 1 238 ? 30.492 1.328 -23.391 1.00 89.81 238 ALA A O 1
ATOM 1918 N N . LYS A 1 239 ? 29.272 -0.361 -22.571 1.00 88.25 239 LYS A N 1
ATOM 1919 C CA . LYS A 1 239 ? 29.923 -1.389 -23.406 1.00 88.25 239 LYS A CA 1
ATOM 1920 C C . LYS A 1 239 ? 29.659 -1.172 -24.898 1.00 88.25 239 LYS A C 1
ATOM 1922 O O . LYS A 1 239 ? 30.575 -1.318 -25.703 1.00 88.25 239 LYS A O 1
ATOM 1927 N N . THR A 1 240 ? 28.431 -0.808 -25.263 1.00 86.75 240 THR A N 1
ATOM 1928 C CA . THR A 1 240 ? 28.043 -0.568 -26.662 1.00 86.75 240 THR A CA 1
ATOM 1929 C C . THR A 1 240 ? 28.773 0.643 -27.243 1.00 86.75 240 THR A C 1
ATOM 1931 O O . THR A 1 240 ? 29.280 0.566 -28.359 1.00 86.75 240 THR A O 1
ATOM 1934 N N . GLU A 1 241 ? 28.907 1.726 -26.473 1.00 85.69 241 GLU A N 1
ATOM 1935 C CA . GLU A 1 241 ? 29.685 2.907 -26.868 1.00 85.69 241 GLU A CA 1
ATOM 1936 C C . GLU A 1 241 ? 31.168 2.578 -27.075 1.00 85.69 241 GLU A C 1
ATOM 1938 O O . GLU A 1 241 ? 31.753 2.989 -28.075 1.00 85.69 241 GLU A O 1
ATOM 1943 N N . VAL A 1 242 ? 31.772 1.781 -26.184 1.00 85.75 242 VAL A N 1
ATOM 1944 C CA . VAL A 1 242 ? 33.171 1.339 -26.323 1.00 85.75 242 VAL A CA 1
ATOM 1945 C C . VAL A 1 242 ? 33.365 0.477 -27.572 1.00 85.75 242 VAL A C 1
ATOM 1947 O O . VAL A 1 242 ? 34.339 0.668 -28.304 1.00 85.75 242 VAL A O 1
ATOM 1950 N N . ILE A 1 243 ? 32.440 -0.446 -27.854 1.00 86.00 243 ILE A N 1
ATOM 1951 C CA . ILE A 1 243 ? 32.487 -1.288 -29.059 1.00 86.00 243 ILE A CA 1
ATOM 1952 C C . ILE A 1 243 ? 32.336 -0.428 -30.319 1.00 86.00 243 ILE A C 1
ATOM 1954 O O . ILE A 1 243 ? 33.123 -0.581 -31.252 1.00 86.00 243 ILE A O 1
ATOM 1958 N N . ALA A 1 244 ? 31.386 0.511 -30.338 1.00 84.38 244 ALA A N 1
ATOM 1959 C CA . ALA A 1 244 ? 31.179 1.423 -31.461 1.00 84.38 244 ALA A CA 1
ATOM 1960 C C . ALA A 1 244 ? 32.403 2.325 -31.705 1.00 84.38 244 ALA A C 1
ATOM 1962 O O . ALA A 1 244 ? 32.848 2.474 -32.843 1.00 84.38 244 ALA A O 1
ATOM 1963 N N . ALA A 1 245 ? 33.004 2.868 -30.642 1.00 81.56 245 ALA A N 1
ATOM 1964 C CA . ALA A 1 245 ? 34.232 3.657 -30.725 1.00 81.56 245 ALA A CA 1
ATOM 1965 C C . ALA A 1 245 ? 35.420 2.826 -31.245 1.00 81.56 245 ALA A C 1
ATOM 1967 O O . ALA A 1 245 ? 36.177 3.298 -32.095 1.00 81.56 245 ALA A O 1
ATOM 1968 N N . SER A 1 246 ? 35.546 1.573 -30.794 1.00 82.19 246 SER A N 1
ATOM 1969 C CA . SER A 1 246 ? 36.587 0.643 -31.254 1.00 82.19 246 SER A CA 1
ATOM 1970 C C . SER A 1 246 ? 36.402 0.258 -32.725 1.00 82.19 246 SER A C 1
ATOM 1972 O O . SER A 1 246 ? 37.377 0.186 -33.471 1.00 82.19 246 SER A O 1
ATOM 1974 N N . ALA A 1 247 ? 35.156 0.063 -33.170 1.00 78.94 247 ALA A N 1
ATOM 1975 C CA . ALA A 1 247 ? 34.823 -0.196 -34.569 1.00 78.94 247 ALA A CA 1
ATOM 1976 C C . ALA A 1 247 ? 35.167 1.006 -35.467 1.00 78.94 247 ALA A C 1
ATOM 1978 O O . ALA A 1 247 ? 35.822 0.823 -36.488 1.00 78.94 247 ALA A O 1
ATOM 1979 N N . LEU A 1 248 ? 34.833 2.233 -35.049 1.00 77.75 248 LEU A N 1
ATOM 1980 C CA . LEU A 1 248 ? 35.201 3.470 -35.757 1.00 77.75 248 LEU A CA 1
ATOM 1981 C C . LEU A 1 248 ? 36.717 3.719 -35.794 1.00 77.75 248 LEU A C 1
ATOM 1983 O O . LEU A 1 248 ? 37.233 4.317 -36.738 1.00 77.75 248 LEU A O 1
ATOM 1987 N N . GLN A 1 249 ? 37.450 3.311 -34.758 1.00 74.62 249 GLN A N 1
ATOM 1988 C CA . GLN A 1 249 ? 38.910 3.410 -34.741 1.00 74.62 249 GLN A CA 1
ATOM 1989 C C . GLN A 1 249 ? 39.555 2.378 -35.672 1.00 74.62 249 GLN A C 1
ATOM 1991 O O . GLN A 1 249 ? 40.508 2.711 -36.374 1.00 74.62 249 GLN A O 1
ATOM 1996 N N . LYS A 1 250 ? 39.010 1.157 -35.721 1.00 72.31 250 LYS A N 1
ATOM 1997 C CA . LYS A 1 250 ? 39.441 0.115 -36.656 1.00 72.31 250 LYS A CA 1
ATOM 1998 C C . LYS A 1 250 ? 39.149 0.518 -38.103 1.00 72.31 250 LYS A C 1
ATOM 2000 O O . LYS A 1 250 ? 40.035 0.411 -38.939 1.00 72.31 250 LYS A O 1
ATOM 2005 N N . ASP A 1 251 ? 37.971 1.068 -38.381 1.00 64.44 251 ASP A N 1
ATOM 2006 C CA . ASP A 1 251 ? 37.613 1.575 -39.711 1.00 64.44 251 ASP A CA 1
ATOM 2007 C C . ASP A 1 251 ? 38.527 2.737 -40.143 1.00 64.44 251 ASP A C 1
ATOM 2009 O O . ASP A 1 251 ? 39.006 2.772 -41.269 1.00 64.44 251 ASP A O 1
ATOM 2013 N N . ARG A 1 252 ? 38.918 3.624 -39.214 1.00 62.97 252 ARG A N 1
ATOM 2014 C CA . ARG A 1 252 ? 39.935 4.660 -39.481 1.00 62.97 252 ARG A CA 1
ATOM 2015 C C . ARG A 1 252 ? 41.358 4.132 -39.679 1.00 62.97 252 ARG A C 1
ATOM 2017 O O . ARG A 1 252 ? 42.138 4.792 -40.354 1.00 62.97 252 ARG A O 1
ATOM 2024 N N . GLN A 1 253 ? 41.721 2.995 -39.084 1.00 58.22 253 GLN A N 1
ATOM 2025 C CA . GLN A 1 253 ? 43.042 2.379 -39.279 1.00 58.22 253 GLN A CA 1
ATOM 2026 C C . GLN A 1 253 ? 43.134 1.539 -40.558 1.00 58.22 253 GLN A C 1
ATOM 2028 O O . GLN A 1 253 ? 44.225 1.415 -41.106 1.00 58.22 253 GLN A O 1
ATOM 2033 N N . PHE A 1 254 ? 42.021 0.967 -41.024 1.00 58.56 254 PHE A N 1
ATOM 2034 C CA . PHE A 1 254 ? 41.966 0.137 -42.233 1.00 58.56 254 PHE A CA 1
ATOM 2035 C C . PHE A 1 254 ? 41.399 0.877 -43.461 1.00 58.56 254 PHE A C 1
ATOM 2037 O O . PHE A 1 254 ? 41.543 0.397 -44.581 1.00 58.56 254 PHE A O 1
ATOM 2044 N N . GLY A 1 255 ? 40.807 2.058 -43.277 1.00 48.56 255 GLY A N 1
ATOM 2045 C CA . GLY A 1 255 ? 40.256 2.915 -44.325 1.00 48.56 255 GLY A CA 1
ATOM 2046 C C . GLY A 1 255 ? 41.270 3.909 -44.887 1.00 48.56 255 GLY A C 1
ATOM 2047 O O . GLY A 1 255 ? 41.105 5.117 -44.738 1.00 48.56 255 GLY A O 1
ATOM 2048 N N . ASN A 1 256 ? 42.302 3.402 -45.556 1.00 46.84 256 ASN A N 1
ATOM 2049 C CA . ASN A 1 256 ? 42.966 4.132 -46.633 1.00 46.84 256 ASN A CA 1
ATOM 2050 C C . ASN A 1 256 ? 43.317 3.144 -47.743 1.00 46.84 256 ASN A C 1
ATOM 2052 O O . ASN A 1 256 ? 44.480 2.819 -47.927 1.00 46.84 256 ASN A O 1
ATOM 2056 N N . ASP A 1 257 ? 42.283 2.618 -48.399 1.00 46.22 257 ASP A N 1
ATOM 2057 C CA . ASP A 1 257 ? 42.275 2.390 -49.842 1.00 46.22 257 ASP A CA 1
ATOM 2058 C C . ASP A 1 257 ? 40.829 2.136 -50.309 1.00 46.22 257 ASP A C 1
ATOM 2060 O O . ASP A 1 257 ? 40.175 1.182 -49.898 1.00 46.22 257 ASP A O 1
ATOM 2064 N N . GLN A 1 258 ? 40.371 3.028 -51.195 1.00 39.12 258 GLN A N 1
ATOM 2065 C CA . GLN A 1 258 ? 39.184 2.953 -52.063 1.00 39.12 258 GLN A CA 1
ATOM 2066 C C . GLN A 1 258 ? 37.796 3.285 -51.469 1.00 39.12 258 GLN A C 1
ATOM 2068 O O . GLN A 1 258 ? 37.091 2.464 -50.891 1.00 39.12 258 GLN A O 1
ATOM 2073 N N . THR A 1 259 ? 37.331 4.500 -51.776 1.00 38.22 259 THR A N 1
ATOM 2074 C CA . THR A 1 259 ? 35.915 4.821 -52.053 1.00 38.22 259 THR A CA 1
ATOM 2075 C C . THR A 1 259 ? 35.489 4.180 -53.389 1.00 38.22 259 THR A C 1
ATOM 2077 O O . THR A 1 259 ? 36.321 4.131 -54.298 1.00 38.22 259 THR A O 1
ATOM 2080 N N . PRO A 1 260 ? 34.225 3.718 -53.572 1.00 43.56 260 PRO A N 1
ATOM 2081 C CA . PRO A 1 260 ? 33.085 4.642 -53.671 1.00 43.56 260 PRO A CA 1
ATOM 2082 C C . PRO A 1 260 ? 31.711 4.161 -53.134 1.00 43.56 260 PRO A C 1
ATOM 2084 O O . PRO A 1 260 ? 31.403 2.980 -53.055 1.00 43.56 260 PRO A O 1
ATOM 2087 N N . HIS A 1 261 ? 30.873 5.161 -52.826 1.00 43.94 261 HIS A N 1
ATOM 2088 C CA . HIS A 1 261 ? 29.400 5.210 -52.817 1.00 43.94 261 HIS A CA 1
ATOM 2089 C C . HIS A 1 261 ? 28.580 3.915 -52.614 1.00 43.94 261 HIS A C 1
ATOM 2091 O O . HIS A 1 261 ? 28.330 3.169 -53.555 1.00 43.94 261 HIS A O 1
ATOM 2097 N N . ALA A 1 262 ? 27.938 3.796 -51.446 1.00 32.94 262 ALA A N 1
ATOM 2098 C CA . ALA A 1 262 ? 26.653 3.106 -51.320 1.00 32.94 262 ALA A CA 1
ATOM 2099 C C . ALA A 1 262 ? 25.741 3.863 -50.343 1.00 32.94 262 ALA A C 1
ATOM 2101 O O . ALA A 1 262 ? 26.042 4.029 -49.162 1.00 32.94 262 ALA A O 1
ATOM 2102 N N . ALA A 1 263 ? 24.630 4.369 -50.874 1.00 34.44 263 ALA A N 1
ATOM 2103 C CA . ALA A 1 263 ? 23.591 5.057 -50.131 1.00 34.44 263 ALA A CA 1
ATOM 2104 C C . ALA A 1 263 ? 22.911 4.101 -49.138 1.00 34.44 263 ALA A C 1
ATOM 2106 O O . ALA A 1 263 ? 22.228 3.161 -49.545 1.00 34.44 263 ALA A O 1
ATOM 2107 N N . PHE A 1 264 ? 23.031 4.376 -47.839 1.00 29.30 264 PHE A N 1
ATOM 2108 C CA . PHE A 1 264 ? 22.169 3.757 -46.834 1.00 29.30 264 PHE A CA 1
ATOM 2109 C C . PHE A 1 264 ? 20.790 4.424 -46.891 1.00 29.30 264 PHE A C 1
ATOM 2111 O O . PHE A 1 264 ? 20.513 5.423 -46.227 1.00 29.30 264 PHE A O 1
ATOM 2118 N N . THR A 1 265 ? 19.915 3.877 -47.731 1.00 31.61 265 THR A N 1
ATOM 2119 C CA . THR A 1 265 ? 18.478 4.127 -47.635 1.00 31.61 265 THR A CA 1
ATOM 2120 C C . THR A 1 265 ? 17.939 3.345 -46.439 1.00 31.61 265 THR A C 1
ATOM 2122 O O . THR A 1 265 ? 18.079 2.129 -46.345 1.00 31.61 265 THR A O 1
ATOM 2125 N N . SER A 1 266 ? 17.355 4.059 -45.480 1.00 27.73 266 SER A N 1
ATOM 2126 C CA . SER A 1 266 ? 16.626 3.460 -44.362 1.00 27.73 266 SER A CA 1
ATOM 2127 C C . SER A 1 266 ? 15.232 3.033 -44.828 1.00 27.73 266 SER A C 1
ATOM 2129 O O . SER A 1 266 ? 14.500 3.891 -45.325 1.00 27.73 266 SER A O 1
ATOM 2131 N N . PRO A 1 267 ? 14.773 1.792 -44.592 1.00 32.03 267 PRO A N 1
ATOM 2132 C CA . PRO A 1 267 ? 13.350 1.510 -44.568 1.00 32.03 267 PRO A CA 1
ATOM 2133 C C . PRO A 1 267 ? 12.841 1.730 -43.140 1.00 32.03 267 PRO A C 1
ATOM 2135 O O . PRO A 1 267 ? 13.020 0.897 -42.252 1.00 32.03 267 PRO A O 1
ATOM 2138 N N . GLN A 1 268 ? 12.159 2.857 -42.925 1.00 33.75 268 GLN A N 1
ATOM 2139 C CA . GLN A 1 268 ? 11.166 2.960 -41.859 1.00 33.75 268 GLN A CA 1
ATOM 2140 C C . GLN A 1 268 ? 10.131 1.848 -42.063 1.00 33.75 268 GLN A C 1
ATOM 2142 O O . GLN A 1 268 ? 9.301 1.928 -42.968 1.00 33.75 268 GLN A O 1
ATOM 2147 N N . LYS A 1 269 ? 10.118 0.847 -41.182 1.00 26.86 269 LYS A N 1
ATOM 2148 C CA . LYS A 1 269 ? 8.935 0.012 -40.974 1.00 26.86 269 LYS A CA 1
ATOM 2149 C C . LYS A 1 269 ? 8.473 0.185 -39.533 1.00 26.86 269 LYS A C 1
ATOM 2151 O O . LYS A 1 269 ? 9.025 -0.381 -38.599 1.00 26.86 269 LYS A O 1
ATOM 2156 N N . LYS A 1 270 ? 7.462 1.046 -39.378 1.00 35.44 270 LYS A N 1
ATOM 2157 C CA . LYS A 1 270 ? 6.596 1.113 -38.200 1.00 35.44 270 LYS A CA 1
ATOM 2158 C C . LYS A 1 270 ? 5.952 -0.257 -38.019 1.00 35.44 270 LYS A C 1
ATOM 2160 O O . LYS A 1 270 ? 5.035 -0.593 -38.765 1.00 35.44 270 LYS A O 1
ATOM 2165 N N . GLU A 1 271 ? 6.376 -0.996 -37.007 1.00 26.55 271 GLU A N 1
ATOM 2166 C CA . GLU A 1 271 ? 5.589 -2.098 -36.473 1.00 26.55 271 GLU A CA 1
ATOM 2167 C C . GLU A 1 271 ? 5.161 -1.747 -35.048 1.00 26.55 271 GLU A C 1
ATOM 2169 O O . GLU A 1 271 ? 5.963 -1.408 -34.177 1.00 26.55 271 GLU A O 1
ATOM 2174 N N . LYS A 1 272 ? 3.840 -1.693 -34.868 1.00 35.91 272 LYS A N 1
ATOM 2175 C CA . LYS A 1 272 ? 3.169 -1.355 -33.618 1.00 35.91 272 LYS A CA 1
ATOM 2176 C C . LYS A 1 272 ? 3.423 -2.470 -32.603 1.00 35.91 272 LYS A C 1
ATOM 2178 O O . LYS A 1 272 ? 2.800 -3.520 -32.694 1.00 35.91 272 LYS A O 1
ATOM 2183 N N . ALA A 1 273 ? 4.229 -2.197 -31.584 1.00 26.84 273 ALA A N 1
ATOM 2184 C CA . ALA A 1 273 ? 4.211 -2.949 -30.335 1.00 26.84 273 ALA A CA 1
ATOM 2185 C C . ALA A 1 273 ? 3.589 -2.070 -29.243 1.00 26.84 273 ALA A C 1
ATOM 2187 O O . ALA A 1 273 ? 4.263 -1.302 -28.559 1.00 26.84 273 ALA A O 1
ATOM 2188 N N . SER A 1 274 ? 2.264 -2.152 -29.110 1.00 36.03 274 SER A N 1
ATOM 2189 C CA . SER A 1 274 ? 1.551 -1.651 -27.939 1.00 36.03 274 SER A CA 1
ATOM 2190 C C . SER A 1 274 ? 1.736 -2.644 -26.793 1.00 36.03 274 SER A C 1
ATOM 2192 O O . SER A 1 274 ? 0.986 -3.613 -26.681 1.00 36.03 274 SER A O 1
ATOM 2194 N N . PHE A 1 275 ? 2.725 -2.422 -25.932 1.00 28.09 275 PHE A N 1
ATOM 2195 C CA . PHE A 1 275 ? 2.747 -3.046 -24.612 1.00 28.09 275 PHE A CA 1
ATOM 2196 C C . PHE A 1 275 ? 3.561 -2.198 -23.629 1.00 28.09 275 PHE A C 1
ATOM 2198 O O . PHE A 1 275 ? 4.612 -1.673 -23.975 1.00 28.09 275 PHE A O 1
ATOM 2205 N N . LEU A 1 276 ? 3.038 -2.084 -22.408 1.00 31.16 276 LEU A N 1
ATOM 2206 C CA . LEU A 1 276 ? 3.411 -1.164 -21.326 1.00 31.16 276 LEU A CA 1
ATOM 2207 C C . LEU A 1 276 ? 3.125 0.325 -21.580 1.00 31.16 276 LEU A C 1
ATOM 2209 O O . LEU A 1 276 ? 3.946 1.088 -22.079 1.00 31.16 276 LEU A O 1
ATOM 2213 N N . GLY A 1 277 ? 1.978 0.768 -21.061 1.00 27.78 277 GLY A N 1
ATOM 2214 C CA . GLY A 1 277 ? 1.765 2.159 -20.674 1.00 27.78 277 GLY A CA 1
ATOM 2215 C C . GLY A 1 277 ? 2.724 2.573 -19.553 1.00 27.78 277 GLY A C 1
ATOM 2216 O O . GLY A 1 277 ? 2.347 2.624 -18.386 1.00 27.78 277 GLY A O 1
ATOM 2217 N N . MET A 1 278 ? 3.964 2.884 -19.921 1.00 25.97 278 MET A N 1
ATOM 2218 C CA . MET A 1 278 ? 4.810 3.855 -19.238 1.00 25.97 278 MET A CA 1
ATOM 2219 C C . MET A 1 278 ? 4.933 5.042 -20.186 1.00 25.97 278 MET A C 1
ATOM 2221 O O . MET A 1 278 ? 5.749 5.048 -21.101 1.00 25.97 278 MET A O 1
ATOM 2225 N N . SER A 1 279 ? 4.075 6.040 -19.983 1.00 23.83 279 SER A N 1
ATOM 2226 C CA . SER A 1 279 ? 4.214 7.342 -20.628 1.00 23.83 279 SER A CA 1
ATOM 2227 C C . SER A 1 279 ? 5.486 8.010 -20.099 1.00 23.83 279 SER A C 1
ATOM 2229 O O . SER A 1 279 ? 5.448 8.721 -19.096 1.00 23.83 279 SER A O 1
ATOM 2231 N N . MET A 1 280 ? 6.619 7.762 -20.754 1.00 24.88 280 MET A N 1
ATOM 2232 C CA . MET A 1 280 ? 7.815 8.592 -20.630 1.00 24.88 280 MET A CA 1
ATOM 2233 C C . MET A 1 280 ? 7.494 9.928 -21.303 1.00 24.88 280 MET A C 1
ATOM 2235 O O . MET A 1 280 ? 7.343 9.995 -22.520 1.00 24.88 280 MET A O 1
ATOM 2239 N N . LYS A 1 281 ? 7.311 10.984 -20.504 1.00 26.88 281 LYS A N 1
ATOM 2240 C CA . LYS A 1 281 ? 7.345 12.357 -21.018 1.00 26.88 281 LYS A CA 1
ATOM 2241 C C . LYS A 1 281 ? 8.727 12.577 -21.631 1.00 26.88 281 LYS A C 1
ATOM 2243 O O . LYS A 1 281 ? 9.723 12.342 -20.956 1.00 26.88 281 LYS A O 1
ATOM 2248 N N . GLU A 1 282 ? 8.760 13.017 -22.884 1.00 25.95 282 GLU A N 1
ATOM 2249 C CA . GLU A 1 282 ? 9.975 13.466 -23.563 1.00 25.95 282 GLU A CA 1
ATOM 2250 C C . GLU A 1 282 ? 10.682 14.544 -22.724 1.00 25.95 282 GLU A C 1
ATOM 2252 O O . GLU A 1 282 ? 10.107 15.597 -22.428 1.00 25.95 282 GLU A O 1
ATOM 2257 N N . GLU A 1 283 ? 11.932 14.280 -22.338 1.00 27.36 283 GLU A N 1
ATOM 2258 C CA . GLU A 1 283 ? 12.859 15.300 -21.851 1.00 27.36 283 GLU A CA 1
ATOM 2259 C C . GLU A 1 283 ? 13.171 16.255 -23.008 1.00 27.36 283 GLU A C 1
ATOM 2261 O O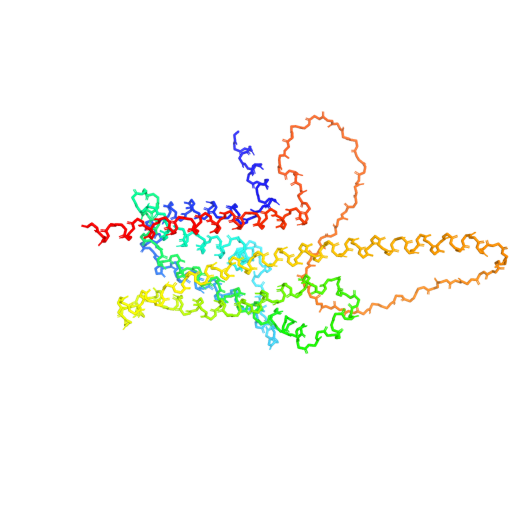 . GLU A 1 283 ? 13.843 15.900 -23.977 1.00 27.36 283 GLU A O 1
ATOM 2266 N N . LYS A 1 284 ? 12.671 17.490 -22.919 1.00 29.48 284 LYS A N 1
ATOM 2267 C CA . LYS A 1 284 ? 13.142 18.580 -23.776 1.00 29.48 284 LYS A CA 1
ATOM 2268 C C . LYS A 1 284 ? 14.549 18.976 -23.326 1.00 29.48 284 LYS A C 1
ATOM 2270 O O . LYS A 1 284 ? 14.744 19.315 -22.162 1.00 29.48 284 LYS A O 1
ATOM 2275 N N . GLY A 1 285 ? 15.500 18.947 -24.260 1.00 27.50 285 GLY A N 1
ATOM 2276 C CA . GLY A 1 285 ? 16.886 19.364 -24.041 1.00 27.50 285 GLY A CA 1
ATOM 2277 C C . GLY A 1 285 ? 17.024 20.817 -23.550 1.00 27.50 285 GLY A C 1
ATOM 2278 O O . GLY A 1 285 ? 16.094 21.619 -23.697 1.00 27.50 285 GLY A O 1
ATOM 2279 N N . PRO A 1 286 ? 18.177 21.169 -22.951 1.00 32.84 286 PRO A N 1
ATOM 2280 C CA . PRO A 1 286 ? 18.359 22.438 -22.262 1.00 32.84 286 PRO A CA 1
ATOM 2281 C C . PRO A 1 286 ? 18.406 23.590 -23.267 1.00 32.84 286 PRO A C 1
ATOM 2283 O O . PRO A 1 286 ? 19.324 23.701 -24.078 1.00 32.84 286 PRO A O 1
ATOM 2286 N N . ASN A 1 287 ? 17.405 24.464 -23.199 1.00 30.83 287 ASN A N 1
ATOM 2287 C CA . ASN A 1 287 ? 17.395 25.708 -23.952 1.00 30.83 287 ASN A CA 1
ATOM 2288 C C . ASN A 1 287 ? 18.345 26.694 -23.254 1.00 30.83 287 ASN A C 1
ATOM 2290 O O . ASN A 1 287 ? 18.129 27.049 -22.093 1.00 30.83 287 ASN A O 1
ATOM 2294 N N . GLY A 1 288 ? 19.414 27.093 -23.946 1.00 34.94 288 GLY A N 1
ATOM 2295 C CA . GLY A 1 288 ? 20.396 28.053 -23.451 1.00 34.94 288 GLY A CA 1
ATOM 2296 C C . GLY A 1 288 ? 19.746 29.408 -23.183 1.00 34.94 288 GLY A C 1
ATOM 2297 O O . GLY A 1 288 ? 19.301 30.087 -24.104 1.00 34.94 288 GLY A O 1
ATOM 2298 N N . GLY A 1 289 ? 19.691 29.801 -21.913 1.00 28.05 289 GLY A N 1
ATOM 2299 C CA . GLY A 1 289 ? 19.175 31.091 -21.477 1.00 28.05 289 GLY A CA 1
ATOM 2300 C C . GLY A 1 289 ? 19.984 31.611 -20.297 1.00 28.05 289 GLY A C 1
ATOM 2301 O O . GLY A 1 289 ? 20.082 30.949 -19.270 1.00 28.05 289 GLY A O 1
ATOM 2302 N N . ASN A 1 290 ? 20.573 32.793 -20.473 1.00 32.66 290 ASN A N 1
ATOM 2303 C CA . ASN A 1 290 ? 21.358 33.542 -19.490 1.00 32.66 290 ASN A CA 1
ATOM 2304 C C . ASN A 1 290 ? 20.764 33.480 -18.069 1.00 32.66 290 ASN A C 1
ATOM 2306 O O . ASN A 1 290 ? 19.703 34.046 -17.796 1.00 32.66 290 ASN A O 1
ATOM 2310 N N . HIS A 1 291 ? 21.483 32.848 -17.141 1.00 37.72 291 HIS A N 1
ATOM 2311 C CA . HIS A 1 291 ? 21.115 32.830 -15.730 1.00 37.72 291 HIS A CA 1
ATOM 2312 C C . HIS A 1 291 ? 21.661 34.070 -15.016 1.00 37.72 291 HIS A C 1
ATOM 2314 O O . HIS A 1 291 ? 22.787 34.082 -14.524 1.00 37.72 291 HIS A O 1
ATOM 2320 N N . ASN A 1 292 ? 20.820 35.098 -14.892 1.00 35.09 292 ASN A N 1
ATOM 2321 C CA . ASN A 1 292 ? 20.979 36.095 -13.837 1.00 35.09 292 ASN A CA 1
ATOM 2322 C C . ASN A 1 292 ? 20.741 35.414 -12.477 1.00 35.09 292 ASN A C 1
ATOM 2324 O O . ASN A 1 292 ? 19.624 35.019 -12.135 1.00 35.09 292 ASN A O 1
ATOM 2328 N N . PHE A 1 293 ? 21.816 35.256 -11.708 1.00 40.75 293 PHE A N 1
ATOM 2329 C CA . PHE A 1 293 ? 21.824 34.658 -10.377 1.00 40.75 293 PHE A CA 1
ATOM 2330 C C . PHE A 1 293 ? 21.266 35.652 -9.342 1.00 40.75 293 PHE A C 1
ATOM 2332 O O . PHE A 1 293 ? 22.006 36.375 -8.684 1.00 40.75 293 PHE A O 1
ATOM 2339 N N . SER A 1 294 ? 19.939 35.720 -9.202 1.00 46.41 294 SER A N 1
ATOM 2340 C CA . SER A 1 294 ? 19.293 36.444 -8.088 1.00 46.41 294 SER A CA 1
ATOM 2341 C C . SER A 1 294 ? 17.995 35.793 -7.581 1.00 46.41 294 SER A C 1
ATOM 2343 O O . SER A 1 294 ? 17.111 36.451 -7.033 1.00 46.41 294 SER A O 1
ATOM 2345 N N . GLY A 1 295 ? 17.866 34.469 -7.709 1.00 45.88 295 GLY A N 1
ATOM 2346 C CA . GLY A 1 295 ? 16.735 33.709 -7.168 1.00 45.88 295 GLY A CA 1
ATOM 2347 C C . GLY A 1 295 ? 17.102 32.970 -5.882 1.00 45.88 295 GLY A C 1
ATOM 2348 O O . GLY A 1 295 ? 17.981 32.116 -5.898 1.00 45.88 295 GLY A O 1
ATOM 2349 N N . LYS A 1 296 ? 16.405 33.244 -4.769 1.00 57.00 296 LYS A N 1
ATOM 2350 C CA . LYS A 1 296 ? 16.490 32.418 -3.547 1.00 57.00 296 LYS A CA 1
ATOM 2351 C C . LYS A 1 296 ? 16.279 30.939 -3.910 1.00 57.00 296 LYS A C 1
ATOM 2353 O O . LYS A 1 296 ? 15.264 30.611 -4.525 1.00 57.00 296 LYS A O 1
ATOM 2358 N N . PHE A 1 297 ? 17.223 30.076 -3.526 1.00 55.34 297 PHE A N 1
ATOM 2359 C CA . PHE A 1 297 ? 17.194 28.631 -3.774 1.00 55.34 297 PHE A CA 1
ATOM 2360 C C . PHE A 1 297 ? 15.848 28.023 -3.343 1.00 55.34 297 PHE A C 1
ATOM 2362 O O . PHE A 1 297 ? 15.441 28.160 -2.187 1.00 55.34 297 PHE A O 1
ATOM 2369 N N . LYS A 1 298 ? 15.139 27.376 -4.276 1.00 61.50 298 LYS A N 1
ATOM 2370 C CA . LYS A 1 298 ? 13.887 26.656 -4.008 1.00 61.50 298 LYS A CA 1
ATOM 2371 C C . LYS A 1 298 ? 14.165 25.160 -3.973 1.00 61.50 298 LYS A C 1
ATOM 2373 O O . LYS A 1 298 ? 14.517 24.579 -4.994 1.00 61.50 298 LYS A O 1
ATOM 2378 N N . PHE A 1 299 ? 13.941 24.535 -2.821 1.00 60.72 299 PHE A N 1
ATOM 2379 C CA . PHE A 1 299 ? 14.109 23.088 -2.645 1.00 60.72 299 PHE A CA 1
ATOM 2380 C C . PHE A 1 299 ? 13.199 22.260 -3.568 1.00 60.72 299 PHE A C 1
ATOM 2382 O O . PHE A 1 299 ? 13.573 21.166 -3.972 1.00 60.72 299 PHE A O 1
ATOM 2389 N N . SER A 1 300 ? 12.038 22.793 -3.957 1.00 61.59 300 SER A N 1
ATOM 2390 C CA . SER A 1 300 ? 11.092 22.148 -4.876 1.00 61.59 300 SER A CA 1
ATOM 2391 C C . SER A 1 300 ? 11.617 21.977 -6.311 1.00 61.59 300 SER A C 1
ATOM 2393 O O . SER A 1 300 ? 11.075 21.156 -7.041 1.00 61.59 300 SER A O 1
ATOM 2395 N N . ASN A 1 301 ? 12.682 22.688 -6.702 1.00 70.19 301 ASN A N 1
ATOM 2396 C CA . ASN A 1 301 ? 13.316 22.548 -8.019 1.00 70.19 301 ASN A CA 1
ATOM 2397 C C . ASN A 1 301 ? 14.347 21.405 -8.078 1.00 70.19 301 ASN A C 1
ATOM 2399 O O . ASN A 1 301 ? 14.953 21.184 -9.123 1.00 70.19 301 ASN A O 1
ATOM 2403 N N . VAL A 1 302 ? 14.599 20.713 -6.962 1.00 73.44 302 VAL A N 1
ATOM 2404 C CA . VAL A 1 302 ? 15.522 19.576 -6.933 1.00 73.44 302 VAL A CA 1
ATOM 2405 C C . VAL A 1 302 ? 14.804 18.349 -7.493 1.00 73.44 302 VAL A C 1
ATOM 2407 O O . VAL A 1 302 ? 13.984 17.720 -6.815 1.00 73.44 302 VAL A O 1
ATOM 2410 N N . GLU A 1 303 ? 15.113 18.009 -8.743 1.00 75.88 303 GLU A N 1
ATOM 2411 C CA . GLU A 1 303 ? 14.671 16.766 -9.367 1.00 75.88 303 GLU A CA 1
ATOM 2412 C C . GLU A 1 303 ? 15.679 15.648 -9.096 1.00 75.88 303 GLU A C 1
ATOM 2414 O O . GLU A 1 303 ? 16.838 15.696 -9.502 1.00 75.88 303 GLU A O 1
ATOM 2419 N N . PHE A 1 304 ? 15.228 14.617 -8.383 1.00 82.31 304 PHE A N 1
ATOM 2420 C CA . PHE A 1 304 ? 16.027 13.422 -8.147 1.00 82.31 304 PHE A CA 1
ATOM 2421 C C . PHE A 1 304 ? 15.918 12.455 -9.326 1.00 82.31 304 PHE A C 1
ATOM 2423 O O . PHE A 1 304 ? 14.815 12.175 -9.819 1.00 82.31 304 PHE A O 1
ATOM 2430 N N . SER A 1 305 ? 17.058 11.889 -9.721 1.00 86.75 305 SER A N 1
ATOM 2431 C CA . SER A 1 305 ? 17.116 10.819 -10.714 1.00 86.75 305 SER A CA 1
ATOM 2432 C C . SER A 1 305 ? 16.359 9.575 -10.231 1.00 86.75 305 SER A C 1
ATOM 2434 O O . SER A 1 305 ? 16.235 9.320 -9.029 1.00 86.75 305 SER A O 1
ATOM 2436 N N . THR A 1 306 ? 15.855 8.772 -11.168 1.00 85.44 306 THR A N 1
ATOM 2437 C CA . THR A 1 306 ? 15.167 7.501 -10.882 1.00 85.44 306 THR A CA 1
ATOM 2438 C C . THR A 1 306 ? 15.926 6.583 -9.911 1.00 85.44 306 THR A C 1
ATOM 2440 O O . THR A 1 306 ? 15.316 6.169 -8.924 1.00 85.44 306 THR A O 1
ATOM 2443 N N . PRO A 1 307 ? 17.236 6.294 -10.083 1.00 89.75 307 PRO A N 1
ATOM 2444 C CA . PRO A 1 307 ? 17.963 5.459 -9.123 1.00 89.75 307 PRO A CA 1
ATOM 2445 C C . PRO A 1 307 ? 18.030 6.090 -7.726 1.00 89.75 307 PRO A C 1
ATOM 2447 O O . PRO A 1 307 ? 17.914 5.379 -6.731 1.00 89.75 307 PRO A O 1
ATOM 2450 N N . CYS A 1 308 ? 18.156 7.419 -7.632 1.00 89.56 308 CYS A N 1
ATOM 2451 C CA . CYS A 1 308 ? 18.168 8.120 -6.349 1.00 89.56 308 CYS A CA 1
ATOM 2452 C C . CYS A 1 308 ? 16.828 7.957 -5.614 1.00 89.56 308 CYS A C 1
ATOM 2454 O O . CYS A 1 308 ? 16.816 7.644 -4.424 1.00 89.56 308 CYS A O 1
ATOM 2456 N N . LYS A 1 309 ? 15.706 8.068 -6.337 1.00 89.56 309 LYS A N 1
ATOM 2457 C CA . LYS A 1 309 ? 14.359 7.817 -5.798 1.00 89.56 309 LYS A CA 1
ATOM 2458 C C . LYS A 1 309 ? 14.190 6.373 -5.320 1.00 89.56 309 LYS A C 1
ATOM 2460 O O . LYS A 1 309 ? 13.708 6.167 -4.210 1.00 89.56 309 LYS A O 1
ATOM 2465 N N . CYS A 1 310 ? 14.626 5.381 -6.103 1.00 91.75 310 CYS A N 1
ATOM 2466 C CA . CYS A 1 310 ? 14.562 3.971 -5.699 1.00 91.75 310 CYS A CA 1
ATOM 2467 C C . CYS A 1 310 ? 15.383 3.705 -4.427 1.00 91.75 310 CYS A C 1
ATOM 2469 O O . CYS A 1 310 ? 14.874 3.101 -3.485 1.00 91.75 310 CYS A O 1
ATOM 2471 N N . ILE A 1 311 ? 16.619 4.213 -4.350 1.00 93.62 311 ILE A N 1
ATOM 2472 C CA . ILE A 1 311 ? 17.471 4.076 -3.157 1.00 93.62 311 ILE A CA 1
ATOM 2473 C C . ILE A 1 311 ? 16.815 4.745 -1.945 1.00 93.62 311 ILE A C 1
ATOM 2475 O O . ILE A 1 311 ? 16.715 4.134 -0.879 1.00 93.62 311 ILE A O 1
ATOM 2479 N N . ALA A 1 312 ? 16.332 5.980 -2.105 1.00 93.06 312 ALA A N 1
ATOM 2480 C CA . ALA A 1 312 ? 15.657 6.706 -1.037 1.00 93.06 312 ALA A CA 1
ATOM 2481 C C . ALA A 1 312 ? 14.426 5.943 -0.529 1.00 93.06 312 ALA A C 1
ATOM 2483 O O . ALA A 1 312 ? 14.270 5.773 0.681 1.00 93.06 312 ALA A O 1
ATOM 2484 N N . ASN A 1 313 ? 13.590 5.418 -1.430 1.00 93.06 313 ASN A N 1
ATOM 2485 C CA . ASN A 1 313 ? 12.426 4.616 -1.062 1.00 93.06 313 ASN A CA 1
ATOM 2486 C C . ASN A 1 313 ? 12.818 3.341 -0.309 1.00 93.06 313 ASN A C 1
ATOM 2488 O O . ASN A 1 313 ? 12.228 3.064 0.734 1.00 93.06 313 ASN A O 1
ATOM 2492 N N . ILE A 1 314 ? 13.839 2.604 -0.756 1.00 94.94 314 ILE A N 1
ATOM 2493 C CA . ILE A 1 314 ? 14.321 1.401 -0.057 1.00 94.94 314 ILE A CA 1
ATOM 2494 C C . ILE A 1 314 ? 14.774 1.751 1.367 1.00 94.94 314 ILE A C 1
ATOM 2496 O O . ILE A 1 314 ? 14.357 1.098 2.326 1.00 94.94 314 ILE A O 1
ATOM 2500 N N . VAL A 1 315 ? 15.567 2.814 1.537 1.00 96.12 315 VAL A N 1
ATOM 2501 C CA . VAL A 1 315 ? 16.036 3.272 2.857 1.00 96.12 315 VAL A CA 1
ATOM 2502 C C . VAL A 1 315 ? 14.867 3.695 3.752 1.00 96.12 315 VAL A C 1
ATOM 2504 O O . VAL A 1 315 ? 14.828 3.347 4.939 1.00 96.12 315 VAL A O 1
ATOM 2507 N N . ILE A 1 316 ? 13.881 4.406 3.198 1.00 95.25 316 ILE A N 1
ATOM 2508 C CA . ILE A 1 316 ? 12.658 4.792 3.910 1.00 95.25 316 ILE A CA 1
ATOM 2509 C C . ILE A 1 316 ? 11.871 3.548 4.333 1.00 95.25 316 ILE A C 1
ATOM 2511 O O . ILE A 1 316 ? 11.462 3.455 5.490 1.00 95.25 316 ILE A O 1
ATOM 2515 N N . LEU A 1 317 ? 11.690 2.566 3.449 1.00 96.00 317 LEU A N 1
ATOM 2516 C CA . LEU A 1 317 ? 10.985 1.323 3.757 1.00 96.00 317 LEU A CA 1
ATOM 2517 C C . LEU A 1 317 ? 11.704 0.534 4.857 1.00 96.00 317 LEU A C 1
ATOM 2519 O O . LEU A 1 317 ? 11.059 0.120 5.820 1.00 96.00 317 LEU A O 1
ATOM 2523 N N . ILE A 1 318 ? 13.029 0.389 4.780 1.00 97.06 318 ILE A N 1
ATOM 2524 C CA . ILE A 1 318 ? 13.831 -0.255 5.832 1.00 97.06 318 ILE A CA 1
ATOM 2525 C C . ILE A 1 318 ? 13.634 0.475 7.162 1.00 97.06 318 ILE A C 1
ATOM 2527 O O . ILE A 1 318 ? 13.395 -0.160 8.190 1.00 97.06 318 ILE A O 1
ATOM 2531 N N . SER A 1 319 ? 13.660 1.807 7.147 1.00 96.75 319 SER A N 1
ATOM 2532 C CA . SER A 1 319 ? 13.478 2.622 8.350 1.00 96.75 319 SER A CA 1
ATOM 2533 C C . SER A 1 319 ? 12.078 2.451 8.946 1.00 96.75 319 SER A C 1
ATOM 2535 O O . SER A 1 319 ? 11.937 2.224 10.150 1.00 96.75 319 SER A O 1
ATOM 2537 N N . VAL A 1 320 ? 11.030 2.499 8.120 1.00 96.38 320 VAL A N 1
ATOM 2538 C CA . VAL A 1 320 ? 9.624 2.380 8.537 1.00 96.38 320 VAL A CA 1
ATOM 2539 C C . VAL A 1 320 ? 9.303 0.977 9.048 1.00 96.38 320 VAL A C 1
ATOM 2541 O O . VAL A 1 320 ? 8.680 0.835 10.100 1.00 96.38 320 VAL A O 1
ATOM 2544 N N . TYR A 1 321 ? 9.719 -0.078 8.354 1.00 97.12 321 TYR A N 1
ATOM 2545 C CA . TYR A 1 321 ? 9.426 -1.448 8.780 1.00 97.12 321 TYR A CA 1
ATOM 2546 C C . TYR A 1 321 ? 10.362 -1.929 9.892 1.00 97.12 321 TYR A C 1
ATOM 2548 O O . TYR A 1 321 ? 9.916 -2.621 10.811 1.00 97.12 321 TYR A O 1
ATOM 2556 N N . GLY A 1 322 ? 11.626 -1.502 9.879 1.00 96.50 322 GLY A N 1
ATOM 2557 C CA . GLY A 1 322 ? 12.598 -1.786 10.932 1.00 96.50 322 GLY A CA 1
ATOM 2558 C C . GLY A 1 322 ? 12.202 -1.159 12.269 1.00 96.50 322 GLY A C 1
ATOM 2559 O O . GLY A 1 322 ? 12.169 -1.846 13.294 1.00 96.50 322 GLY A O 1
ATOM 2560 N N . SER A 1 323 ? 11.798 0.115 12.272 1.00 96.75 323 SER A N 1
ATOM 2561 C CA . SER A 1 323 ? 11.311 0.768 13.496 1.00 96.75 323 SER A CA 1
ATOM 2562 C C . SER A 1 323 ? 9.992 0.164 13.996 1.00 96.75 323 SER A C 1
ATOM 2564 O O . SER A 1 323 ? 9.829 -0.036 15.204 1.00 96.75 323 SER A O 1
ATOM 2566 N N . TYR A 1 324 ? 9.086 -0.244 13.101 1.00 96.19 324 TYR A N 1
ATOM 2567 C CA . TYR A 1 324 ? 7.900 -1.015 13.481 1.00 96.19 324 TYR A CA 1
ATOM 2568 C C . TYR A 1 324 ? 8.262 -2.334 14.180 1.00 96.19 324 TYR A C 1
ATOM 2570 O O . TYR A 1 324 ? 7.738 -2.627 15.264 1.00 96.19 324 TYR A O 1
ATOM 2578 N N . LEU A 1 325 ? 9.163 -3.123 13.585 1.00 95.25 325 LEU A N 1
ATOM 2579 C CA . LEU A 1 325 ? 9.598 -4.404 14.135 1.00 95.25 325 LEU A CA 1
ATOM 2580 C C . LEU A 1 325 ? 10.225 -4.214 15.520 1.00 95.25 325 LEU A C 1
ATOM 2582 O O . LEU A 1 325 ? 9.847 -4.907 16.469 1.00 95.25 325 LEU A O 1
ATOM 2586 N N . TYR A 1 326 ? 11.102 -3.219 15.665 1.00 96.00 326 TYR A N 1
ATOM 2587 C CA . TYR A 1 326 ? 11.698 -2.844 16.944 1.00 96.00 326 TYR A CA 1
ATOM 2588 C C . TYR A 1 326 ? 10.633 -2.548 18.013 1.00 96.00 326 TYR A C 1
ATOM 2590 O O . TYR A 1 326 ? 10.663 -3.125 19.106 1.00 96.00 326 TYR A O 1
ATOM 2598 N N . LEU A 1 327 ? 9.638 -1.708 17.699 1.00 94.81 327 LEU A N 1
ATOM 2599 C CA . LEU A 1 327 ? 8.557 -1.360 18.628 1.00 94.81 327 LEU A CA 1
ATOM 2600 C C . LEU A 1 327 ? 7.725 -2.584 19.038 1.00 94.81 327 LEU A C 1
ATOM 2602 O O . LEU A 1 327 ? 7.359 -2.730 20.209 1.00 94.81 327 LEU A O 1
ATOM 2606 N N . ARG A 1 328 ? 7.441 -3.492 18.098 1.00 92.12 328 ARG A N 1
ATOM 2607 C CA . ARG A 1 328 ? 6.685 -4.723 18.369 1.00 92.12 328 ARG A CA 1
ATOM 2608 C C . ARG A 1 328 ? 7.461 -5.701 19.240 1.00 92.12 328 ARG A C 1
ATOM 2610 O O . ARG A 1 328 ? 6.883 -6.235 20.189 1.00 92.12 328 ARG A O 1
ATOM 2617 N N . LEU A 1 329 ? 8.748 -5.903 18.964 1.00 92.56 329 LEU A N 1
ATOM 2618 C CA . LEU A 1 329 ? 9.616 -6.756 19.776 1.00 92.56 329 LEU A CA 1
ATOM 2619 C C . LEU A 1 329 ? 9.768 -6.197 21.193 1.00 92.56 329 LEU A C 1
ATOM 2621 O O . LEU A 1 329 ? 9.631 -6.941 22.166 1.00 92.56 329 LEU A O 1
ATOM 2625 N N . LYS A 1 330 ? 9.958 -4.879 21.328 1.00 92.62 330 LYS A N 1
ATOM 2626 C CA . LYS A 1 330 ? 9.990 -4.196 22.627 1.00 92.62 330 LYS A CA 1
ATOM 2627 C C . LYS A 1 330 ? 8.700 -4.438 23.413 1.00 92.62 330 LYS A C 1
ATOM 2629 O O . LYS A 1 330 ? 8.760 -4.875 24.560 1.00 92.62 330 LYS A O 1
ATOM 2634 N N . LYS A 1 331 ? 7.538 -4.237 22.783 1.00 88.88 331 LYS A N 1
ATOM 2635 C CA . LYS A 1 331 ? 6.220 -4.456 23.401 1.00 88.88 331 LYS A CA 1
ATOM 2636 C C . LYS A 1 331 ? 6.014 -5.910 23.835 1.00 88.88 331 LYS A C 1
ATOM 2638 O O . LYS A 1 331 ? 5.604 -6.149 24.966 1.00 88.88 331 LYS A O 1
ATOM 2643 N N . ALA A 1 332 ? 6.374 -6.876 22.988 1.00 88.06 332 ALA A N 1
ATOM 2644 C CA . ALA A 1 332 ? 6.279 -8.299 23.315 1.00 88.06 332 ALA A CA 1
ATOM 2645 C C . ALA A 1 332 ? 7.162 -8.687 24.515 1.00 88.06 332 ALA A C 1
ATOM 2647 O O . ALA A 1 332 ? 6.718 -9.430 25.392 1.00 88.06 332 ALA A O 1
ATOM 2648 N N . ARG A 1 333 ? 8.388 -8.147 24.598 1.00 90.25 333 ARG A N 1
ATOM 2649 C CA . ARG A 1 333 ? 9.279 -8.342 25.755 1.00 90.25 333 ARG A CA 1
ATOM 2650 C C . ARG A 1 333 ? 8.679 -7.752 27.034 1.00 90.25 333 ARG A C 1
ATOM 2652 O O . ARG A 1 333 ? 8.705 -8.413 28.070 1.00 90.25 333 ARG A O 1
ATOM 2659 N N . THR A 1 334 ? 8.114 -6.544 26.974 1.00 87.44 334 THR A N 1
ATOM 2660 C CA . THR A 1 334 ? 7.446 -5.913 28.126 1.00 87.44 334 THR A CA 1
ATOM 2661 C C . THR A 1 334 ? 6.235 -6.720 28.597 1.00 87.44 334 THR A C 1
ATOM 2663 O O . THR A 1 334 ? 6.093 -6.949 29.796 1.00 87.44 334 THR A O 1
ATOM 2666 N N . ASP A 1 335 ? 5.399 -7.197 27.675 1.00 85.12 335 ASP A N 1
ATOM 2667 C CA . ASP A 1 335 ? 4.220 -8.004 28.004 1.00 85.12 335 ASP A CA 1
ATOM 2668 C C . ASP A 1 335 ? 4.609 -9.360 28.616 1.00 85.12 335 ASP A C 1
ATOM 26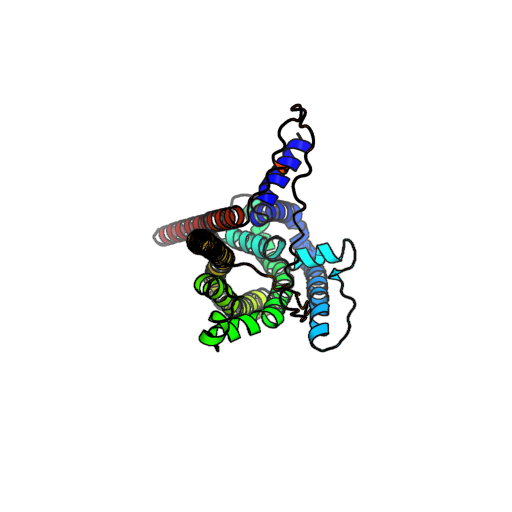70 O O . ASP A 1 335 ? 3.950 -9.818 29.546 1.00 85.12 335 ASP A O 1
ATOM 2674 N N . LYS A 1 336 ? 5.701 -9.986 28.150 1.00 88.25 336 LYS A N 1
ATOM 2675 C CA . LYS A 1 336 ? 6.239 -11.218 28.753 1.00 88.25 336 LYS A CA 1
ATOM 2676 C C . LYS A 1 336 ? 6.693 -10.981 30.196 1.00 88.25 336 LYS A C 1
ATOM 2678 O O . LYS A 1 336 ? 6.291 -11.732 31.075 1.00 88.25 336 LYS A O 1
ATOM 2683 N N . ARG A 1 337 ? 7.448 -9.904 30.453 1.00 88.44 337 ARG A N 1
ATOM 2684 C CA . ARG A 1 337 ? 7.902 -9.534 31.811 1.00 88.44 337 ARG A CA 1
ATOM 2685 C C . ARG A 1 337 ? 6.737 -9.276 32.771 1.00 88.44 337 ARG A C 1
ATOM 2687 O O . ARG A 1 337 ? 6.829 -9.634 33.934 1.00 88.44 337 ARG A O 1
ATOM 2694 N N . ARG A 1 338 ? 5.643 -8.677 32.289 1.00 85.19 338 ARG A N 1
ATOM 2695 C CA . ARG A 1 338 ? 4.429 -8.422 33.088 1.00 85.19 338 ARG A CA 1
ATOM 2696 C C . ARG A 1 338 ? 3.614 -9.667 33.424 1.00 85.19 338 ARG A C 1
ATOM 2698 O O . ARG A 1 338 ? 2.791 -9.581 34.312 1.00 85.19 338 ARG A O 1
ATOM 2705 N N . LYS A 1 339 ? 3.776 -10.762 32.679 1.00 82.50 339 LYS A N 1
ATOM 2706 C CA . LYS A 1 339 ? 3.116 -12.045 32.975 1.00 82.50 339 LYS A CA 1
ATOM 2707 C C . LYS A 1 339 ? 3.928 -12.931 33.919 1.00 82.50 339 LYS A C 1
ATOM 2709 O O . LYS A 1 339 ? 3.414 -13.940 34.374 1.00 82.50 339 LYS A O 1
ATOM 2714 N N . GLN A 1 340 ? 5.210 -12.612 34.096 1.00 80.94 340 GLN A N 1
ATOM 2715 C CA . GLN A 1 340 ? 6.135 -13.316 34.988 1.00 80.94 340 GLN A CA 1
ATOM 2716 C C . GLN A 1 340 ? 6.210 -12.671 36.381 1.00 80.94 340 GLN A C 1
ATOM 2718 O O . GLN A 1 340 ? 6.782 -13.268 37.283 1.00 80.94 340 GLN A O 1
ATOM 2723 N N . ARG A 1 341 ? 5.682 -11.451 36.522 1.00 67.12 341 ARG A N 1
ATOM 2724 C CA . ARG A 1 341 ? 5.380 -10.787 37.792 1.00 67.12 341 ARG A CA 1
ATOM 2725 C C . ARG A 1 341 ? 3.900 -10.971 38.063 1.00 67.12 341 ARG A C 1
ATOM 2727 O O . ARG A 1 341 ? 3.549 -11.036 39.253 1.00 67.12 341 ARG A O 1
#

Sequence (341 aa):
MIRTIIDLIGFFNSLSGFLVAVFFWSILTITFAKSIKKHARFLYWVFGVMGGLSLLPILNIFGIDMVNIIYLPILGDIFIEFTYATYFIHPMLVIIMYMGALNPKIPAVGKLMLIRKELSIIVGFAVIPHALKRILLVVPGAWNYFADHDTLVAEDRVVSALGQGITNGVFLLGIVMTVLFLVLWVTSFDRIRKRMGYKKWKSVQRWSYALYAMLFIHSAGIDTGSLVTYWERQEKMAKTEVIAASALQKDRQFGNDQTPHAAFTSPQKKEKASFLGMSMKEEKGPNGGNHNFSGKFKFSNVEFSTPCKCIANIVILISVYGSYLYLRLKKARTDKRRKQR

Foldseek 3Di:
DVQQVVLVLLLVCLQALLVSLLVVVLVVCLVCLVVCLVCLVVLLVVLLVLLVLLQQVVCVVVVDDDDPLLPDPPSNVVSCQLLPCRRHQVSLLLVLLVLVLDDCVPVSSVSNVSCSLSSLLSSVSNLVSNLVCLVVAPLVVLVCCVVVVVVVCPDPVNLDSVLSPLLSVLSVLSVVLSVLSVQLNVLSDPVNVVVCDDVRSVVSNVCSVVSLVSVLSSQLSNLVSVLRSVVSNVVVVVVVVVVVVVVVVVCVVPPDDDDDDDDPDDDDDDDDDPDDPPPDDDDDDDDDDDDPPDDDDRSSPDRDDSNSSSVSSNVVSCVSVVVSVVSNVVVVVVVVVVVVD

Radius of gyration: 25.68 Å; chains: 1; bounding box: 64×57×92 Å

InterPro domains:
  IPR013130 Ferric reductase transmembrane component-like domain [PF01794] (111-215)

Organism: Phocaeicola vulgatus (NCBI:txid821)

pLDDT: mean 82.81, std 20.05, range [23.83, 98.0]

Secondary structure (DSSP, 8-state):
-HHHHHHHHHHHHHH-HHHHHHHHHHHHHHHTHHHHHHTHHHHHHHHHHHHHHTTGGGGGGGT-----GGGSTTHHHHHHHHH-IIIIIHHHHHHHHHHHHS-TTSHHHHHHHHTHHHHHHHHHHHHHHHHHHHHHHTHHHHHHHHHTHHHHHTSTT-S-HHHHHHHHHHHHHHHHHHHHHHHHHHTTSHHHHHHH-HHHHHHHHTTHHHHHHHHHHHHHHHHHHHHHHHHHHHHHHHHHHHHHHHHHHHHHHH--S-----------------------------------S-PPPPGGG-PPPHHHHHHHHHHHHHHHHHHHHHHHHHHHHHHHHHHH-